Protein AF-0000000069262021 (afdb_homodimer)

Structure (mmCIF, N/CA/C/O backbone):
data_AF-0000000069262021-model_v1
#
loop_
_entity.id
_entity.type
_entity.pdbx_description
1 polymer 'EXPERA domain-containing protein'
#
loop_
_atom_site.group_PDB
_atom_site.id
_atom_site.type_symbol
_atom_site.label_atom_id
_atom_site.label_alt_id
_atom_site.label_comp_id
_atom_site.label_asym_id
_atom_site.label_entity_id
_atom_site.label_seq_id
_atom_site.pdbx_PDB_ins_code
_atom_site.Cartn_x
_atom_site.Cartn_y
_atom_site.Cartn_z
_atom_site.occupancy
_atom_site.B_iso_or_equiv
_atom_site.auth_seq_id
_atom_site.auth_comp_id
_atom_site.auth_asym_id
_atom_site.auth_atom_id
_atom_site.pdbx_PDB_model_num
ATOM 1 N N . MET A 1 1 ? -18.828 -12.219 23.031 1 19.41 1 MET A N 1
ATOM 2 C CA . MET A 1 1 ? -19.125 -10.812 22.766 1 19.41 1 MET A CA 1
ATOM 3 C C . MET A 1 1 ? -17.859 -9.961 22.906 1 19.41 1 MET A C 1
ATOM 5 O O . MET A 1 1 ? -17.359 -9.758 24 1 19.41 1 MET A O 1
ATOM 9 N N . ALA A 1 2 ? -16.906 -10.07 22.047 1 30 2 ALA A N 1
ATOM 10 C CA . ALA A 1 2 ? -15.602 -9.484 22.328 1 30 2 ALA A CA 1
ATOM 11 C C . ALA A 1 2 ? -15.734 -8.031 22.781 1 30 2 ALA A C 1
ATOM 13 O O . ALA A 1 2 ? -16.672 -7.332 22.391 1 30 2 ALA A O 1
ATOM 14 N N . PRO A 1 3 ? -15.25 -7.648 23.75 1 30.45 3 PRO A N 1
ATOM 15 C CA . PRO A 1 3 ? -15.383 -6.289 24.281 1 30.45 3 PRO A CA 1
ATOM 16 C C . PRO A 1 3 ? -15.195 -5.223 23.203 1 30.45 3 PRO A C 1
ATOM 18 O O . PRO A 1 3 ? -14.219 -5.25 22.453 1 30.45 3 PRO A O 1
ATOM 21 N N . ALA A 1 4 ? -16.203 -4.734 22.391 1 35.41 4 ALA A N 1
ATOM 22 C CA . ALA A 1 4 ? -16.453 -3.693 21.406 1 35.41 4 ALA A CA 1
ATOM 23 C C . ALA A 1 4 ? -15.766 -2.389 21.781 1 35.41 4 ALA A C 1
ATOM 25 O O . ALA A 1 4 ? -15.977 -1.86 22.875 1 35.41 4 ALA A O 1
ATOM 26 N N . LEU A 1 5 ? -14.594 -2.271 21.859 1 37.5 5 LEU A N 1
ATOM 27 C CA . LEU A 1 5 ? -14.258 -0.868 22.062 1 37.5 5 LEU A CA 1
ATOM 28 C C . LEU A 1 5 ? -15.336 0.042 21.484 1 37.5 5 LEU A C 1
ATOM 30 O O . LEU A 1 5 ? -15.523 0.081 20.266 1 37.5 5 LEU A O 1
ATOM 34 N N . SER A 1 6 ? -16.5 0.211 21.844 1 42.06 6 SER A N 1
ATOM 35 C CA . SER A 1 6 ? -17.75 0.923 21.594 1 42.06 6 SER A CA 1
ATOM 36 C C . SER A 1 6 ? -17.484 2.326 21.047 1 42.06 6 SER A C 1
ATOM 38 O O . SER A 1 6 ? -16.688 3.074 21.625 1 42.06 6 SER A O 1
ATOM 40 N N . GLY A 1 7 ? -17.359 2.623 19.641 1 46.09 7 GLY A N 1
ATOM 41 C CA . GLY A 1 7 ? -17.422 3.949 19.047 1 46.09 7 GLY A CA 1
ATOM 42 C C . GLY A 1 7 ? -18.078 4.977 19.953 1 46.09 7 GLY A C 1
ATOM 43 O O . GLY A 1 7 ? -18.109 6.164 19.625 1 46.09 7 GLY A O 1
ATOM 44 N N . ASP A 1 8 ? -18.812 4.438 20.766 1 53.31 8 ASP A N 1
ATOM 45 C CA . ASP A 1 8 ? -19.547 5.348 21.641 1 53.31 8 ASP A CA 1
ATOM 46 C C . ASP A 1 8 ? -18.656 5.887 22.75 1 53.31 8 ASP A C 1
ATOM 48 O O . ASP A 1 8 ? -19.109 6.676 23.594 1 53.31 8 ASP A O 1
ATOM 52 N N . THR A 1 9 ? -17.484 5.383 22.703 1 62.41 9 THR A N 1
ATOM 53 C CA . THR A 1 9 ? -16.734 5.949 23.828 1 62.41 9 THR A CA 1
ATOM 54 C C . THR A 1 9 ? -16.109 7.285 23.438 1 62.41 9 THR A C 1
ATOM 56 O O . THR A 1 9 ? -15.477 7.398 22.375 1 62.41 9 THR A O 1
ATOM 59 N N . PRO A 1 10 ? -16.594 8.367 24.109 1 72.81 10 PRO A N 1
ATOM 60 C CA . PRO A 1 10 ? -16.141 9.727 23.828 1 72.81 10 PRO A CA 1
ATOM 61 C C . PRO A 1 10 ? -14.625 9.812 23.625 1 72.81 10 PRO A C 1
ATOM 63 O O . PRO A 1 10 ? -14.148 10.594 22.797 1 72.81 10 PRO A O 1
ATOM 66 N N . TRP A 1 11 ? -13.891 8.969 24.312 1 77.88 11 TRP A N 1
ATOM 67 C CA . TRP A 1 11 ? -12.438 9.07 24.203 1 77.88 11 TRP A CA 1
ATOM 68 C C . TRP A 1 11 ? -11.977 8.648 22.812 1 77.88 11 TRP A C 1
ATOM 70 O O . TRP A 1 11 ? -11.008 9.195 22.281 1 77.88 11 TRP A O 1
ATOM 80 N N . PHE A 1 12 ? -12.648 7.742 22.188 1 74.5 12 PHE A N 1
ATOM 81 C CA . PHE A 1 12 ? -12.289 7.25 20.875 1 74.5 12 PHE A CA 1
ATOM 82 C C . PHE A 1 12 ? -12.539 8.312 19.812 1 74.5 12 PHE A C 1
ATOM 84 O O . PHE A 1 12 ? -11.727 8.5 18.906 1 74.5 12 PHE A O 1
ATOM 91 N N . ARG A 1 13 ? -13.562 9 20 1 78.44 13 ARG A N 1
ATOM 92 C CA . ARG A 1 13 ? -13.914 10.062 19.078 1 78.44 13 ARG A CA 1
ATOM 93 C C . ARG A 1 13 ? -12.859 11.164 19.094 1 78.44 13 ARG A C 1
ATOM 95 O O . ARG A 1 13 ? -12.453 11.656 18.031 1 78.44 13 ARG A O 1
ATOM 102 N N . TRP A 1 14 ? -12.445 11.469 20.25 1 82.5 14 TRP A N 1
ATOM 103 C CA . TRP A 1 14 ? -11.461 12.531 20.375 1 82.5 14 TRP A CA 1
ATOM 104 C C . TRP A 1 14 ? -10.094 12.062 19.891 1 82.5 14 TRP A C 1
ATOM 106 O O . TRP A 1 14 ? -9.32 12.859 19.344 1 82.5 14 TRP A O 1
ATOM 116 N N . LEU A 1 15 ? -9.898 10.812 20.078 1 81.75 15 LEU A N 1
ATOM 117 C CA . LEU A 1 15 ? -8.648 10.258 19.578 1 81.75 15 LEU A CA 1
ATOM 118 C C . LEU A 1 15 ? -8.617 10.297 18.047 1 81.75 15 LEU A C 1
ATOM 120 O O . LEU A 1 15 ? -7.617 10.703 17.453 1 81.75 15 LEU A O 1
ATOM 124 N N . MET A 1 16 ? -9.766 10 17.5 1 80.94 16 MET A N 1
ATOM 125 C CA . MET A 1 16 ? -9.836 9.969 16.031 1 80.94 16 MET A CA 1
ATOM 126 C C . MET A 1 16 ? -9.789 11.383 15.461 1 80.94 16 MET A C 1
ATOM 128 O O . MET A 1 16 ? -9.125 11.633 14.461 1 80.94 16 MET A O 1
ATOM 132 N N . PHE A 1 17 ? -10.453 12.203 16.156 1 84.81 17 PHE A N 1
ATOM 133 C CA . PHE A 1 17 ? -10.406 13.594 15.734 1 84.81 17 PHE A CA 1
ATOM 134 C C . PHE A 1 17 ? -8.984 14.133 15.773 1 84.81 17 PHE A C 1
ATOM 136 O O . PHE A 1 17 ? -8.523 14.766 14.82 1 84.81 17 PHE A O 1
ATOM 143 N N . GLY A 1 18 ? -8.32 13.938 16.906 1 87.25 18 GLY A N 1
ATOM 144 C CA . GLY A 1 18 ? -6.945 14.383 17.031 1 87.25 18 GLY A CA 1
ATOM 145 C C . GLY A 1 18 ? -6.02 13.805 15.984 1 87.25 18 GLY A C 1
ATOM 146 O O . GLY A 1 18 ? -5.141 14.5 15.477 1 87.25 18 GLY A O 1
ATOM 147 N N . TYR A 1 19 ? -6.188 12.578 15.656 1 84.62 19 TYR A N 1
ATOM 148 C CA . TYR A 1 19 ? -5.367 11.898 14.664 1 84.62 19 TYR A CA 1
ATOM 149 C C . TYR A 1 19 ? -5.527 12.547 13.289 1 84.62 19 TYR A C 1
ATOM 151 O O . TYR A 1 19 ? -4.543 12.961 12.672 1 84.62 19 TYR A O 1
ATOM 159 N N . PHE A 1 20 ? -6.719 12.688 12.852 1 87.88 20 PHE A N 1
ATOM 160 C CA . PHE A 1 20 ? -6.961 13.227 11.516 1 87.88 20 PHE A CA 1
ATOM 161 C C . PHE A 1 20 ? -6.586 14.703 11.445 1 87.88 20 PHE A C 1
ATOM 163 O O . PHE A 1 20 ? -6.023 15.156 10.445 1 87.88 20 PHE A O 1
ATOM 170 N N . ALA A 1 21 ? -6.891 15.383 12.539 1 90.62 21 ALA A N 1
ATOM 171 C CA . ALA A 1 21 ? -6.586 16.812 12.562 1 90.62 21 ALA A CA 1
ATOM 172 C C . ALA A 1 21 ? -5.078 17.047 12.523 1 90.62 21 ALA A C 1
ATOM 174 O O . ALA A 1 21 ? -4.602 17.938 11.82 1 90.62 21 ALA A O 1
ATOM 175 N N . SER A 1 22 ? -4.316 16.25 13.258 1 89.19 22 SER A N 1
ATOM 176 C CA . SER A 1 22 ? -2.873 16.453 13.336 1 89.19 22 SER A CA 1
ATOM 177 C C . SER A 1 22 ? -2.186 16.031 12.039 1 89.19 22 SER A C 1
ATOM 179 O O . SER A 1 22 ? -1.122 16.562 11.695 1 89.19 22 SER A O 1
ATOM 181 N N . HIS A 1 23 ? -2.76 15.117 11.312 1 89.56 23 HIS A N 1
ATOM 182 C CA . HIS A 1 23 ? -2.135 14.609 10.102 1 89.56 23 HIS A CA 1
ATOM 183 C C . HIS A 1 23 ? -2.238 15.625 8.961 1 89.56 23 HIS A C 1
ATOM 185 O O . HIS A 1 23 ? -1.493 15.539 7.984 1 89.56 23 HIS A O 1
ATOM 191 N N . ILE A 1 24 ? -3.145 16.531 9.07 1 92.38 24 ILE A N 1
ATOM 192 C CA . ILE A 1 24 ? -3.297 17.547 8.039 1 92.38 24 ILE A CA 1
ATOM 193 C C . ILE A 1 24 ? -2.021 18.391 7.938 1 92.38 24 ILE A C 1
ATOM 195 O O . ILE A 1 24 ? -1.345 18.375 6.906 1 92.38 24 ILE A O 1
ATOM 199 N N . PRO A 1 25 ? -1.579 19.031 9.016 1 91.12 25 PRO A N 1
ATOM 200 C CA . PRO A 1 25 ? -0.357 19.844 8.906 1 91.12 25 PRO A CA 1
ATOM 201 C C . PRO A 1 25 ? 0.894 18.984 8.727 1 91.12 25 PRO A C 1
ATOM 203 O O . PRO A 1 25 ? 1.825 19.375 8.023 1 91.12 25 PRO A O 1
ATOM 206 N N . ILE A 1 26 ? 0.965 17.812 9.234 1 85.94 26 ILE A N 1
ATOM 207 C CA . ILE A 1 26 ? 2.141 16.953 9.141 1 85.94 26 ILE A CA 1
ATOM 208 C C . ILE A 1 26 ? 2.328 16.5 7.691 1 85.94 26 ILE A C 1
ATOM 210 O O . ILE A 1 26 ? 3.432 16.578 7.145 1 85.94 26 ILE A O 1
ATOM 214 N N . SER A 1 27 ? 1.236 16.047 7.098 1 88.88 27 SER A N 1
ATOM 215 C CA . SER A 1 27 ? 1.31 15.594 5.715 1 88.88 27 SER A CA 1
ATOM 216 C C . SER A 1 27 ? 1.66 16.734 4.773 1 88.88 27 SER A C 1
ATOM 218 O O . SER A 1 27 ? 2.467 16.578 3.855 1 88.88 27 SER A O 1
ATOM 220 N N . LEU A 1 28 ? 1.103 17.922 5.023 1 90.25 28 LEU A N 1
ATOM 221 C CA . LEU A 1 28 ? 1.33 19.078 4.152 1 90.25 28 LEU A CA 1
ATOM 222 C C . LEU A 1 28 ? 2.746 19.625 4.324 1 90.25 28 LEU A C 1
ATOM 224 O O . LEU A 1 28 ? 3.396 19.984 3.346 1 90.25 28 LEU A O 1
ATOM 228 N N . CYS A 1 29 ? 3.27 19.594 5.523 1 88.31 29 CYS A N 1
ATOM 229 C CA . CYS A 1 29 ? 4.531 20.266 5.809 1 88.31 29 CYS A CA 1
ATOM 230 C C . CYS A 1 29 ? 5.707 19.312 5.637 1 88.31 29 CYS A C 1
ATOM 232 O O . CYS A 1 29 ? 6.82 19.734 5.328 1 88.31 29 CYS A O 1
ATOM 234 N N . ILE A 1 30 ? 5.512 18.031 5.855 1 86.75 30 ILE A N 1
ATOM 235 C CA . ILE A 1 30 ? 6.613 17.078 5.766 1 86.75 30 ILE A CA 1
ATOM 236 C C . ILE A 1 30 ? 6.535 16.328 4.438 1 86.75 30 ILE A C 1
ATOM 238 O O . ILE A 1 30 ? 7.441 16.438 3.605 1 86.75 30 ILE A O 1
ATOM 242 N N . GLY A 1 31 ? 5.387 15.688 4.25 1 87.5 31 GLY A N 1
ATOM 243 C CA . GLY A 1 31 ? 5.207 14.977 2.998 1 87.5 31 GLY A CA 1
ATOM 244 C C . GLY A 1 31 ? 5.215 15.883 1.785 1 87.5 31 GLY A C 1
ATOM 245 O O . GLY A 1 31 ? 5.766 15.531 0.741 1 87.5 31 GLY A O 1
ATOM 246 N N . GLY A 1 32 ? 4.652 17.047 1.961 1 92.69 32 GLY A N 1
ATOM 247 C CA . GLY A 1 32 ? 4.598 18.016 0.867 1 92.69 32 GLY A CA 1
ATOM 248 C C . GLY A 1 32 ? 5.969 18.484 0.417 1 92.69 32 GLY A C 1
ATOM 249 O O . GLY A 1 32 ? 6.191 18.703 -0.774 1 92.69 32 GLY A O 1
ATOM 250 N N . GLN A 1 33 ? 6.887 18.578 1.346 1 90.75 33 GLN A N 1
ATOM 251 C CA . GLN A 1 33 ? 8.234 19.031 1.025 1 90.75 33 GLN A CA 1
ATOM 252 C C . GLN A 1 33 ? 8.945 18.047 0.11 1 90.75 33 GLN A C 1
ATOM 254 O O . GLN A 1 33 ? 9.797 18.438 -0.698 1 90.75 33 GLN A O 1
ATOM 259 N N . VAL A 1 34 ? 8.555 16.797 0.201 1 90.44 34 VAL A N 1
ATOM 260 C CA . VAL A 1 34 ? 9.234 15.75 -0.546 1 90.44 34 VAL A CA 1
ATOM 261 C C . VAL A 1 34 ? 8.617 15.609 -1.936 1 90.44 34 VAL A C 1
ATOM 263 O O . VAL A 1 34 ? 9.32 15.352 -2.914 1 90.44 34 VAL A O 1
ATOM 266 N N . VAL A 1 35 ? 7.363 15.852 -1.972 1 92.56 35 VAL A N 1
ATOM 267 C CA . VAL A 1 35 ? 6.633 15.531 -3.193 1 92.56 35 VAL A CA 1
ATOM 268 C C . VAL A 1 35 ? 6.477 16.797 -4.047 1 92.56 35 VAL A C 1
ATOM 270 O O . VAL A 1 35 ? 6.574 16.734 -5.273 1 92.56 35 VAL A O 1
ATOM 273 N N . LEU A 1 36 ? 6.285 17.844 -3.418 1 90.88 36 LEU A N 1
ATOM 274 C CA . LEU A 1 36 ? 5.969 19.062 -4.16 1 90.88 36 LEU A CA 1
ATOM 275 C C . LEU A 1 36 ? 7.238 19.812 -4.547 1 90.88 36 LEU A C 1
ATOM 277 O O . LEU A 1 36 ? 8.141 19.984 -3.723 1 90.88 36 LEU A O 1
ATOM 281 N N . HIS A 1 37 ? 7.375 20.109 -5.805 1 83.19 37 HIS A N 1
ATOM 282 C CA . HIS A 1 37 ? 8.492 20.891 -6.32 1 83.19 37 HIS A CA 1
ATOM 283 C C . HIS A 1 37 ? 8.508 22.297 -5.719 1 83.19 37 HIS A C 1
ATOM 285 O O . HIS A 1 37 ? 7.453 22.859 -5.445 1 83.19 37 HIS A O 1
ATOM 291 N N . PRO A 1 38 ? 9.727 22.797 -5.621 1 80.75 38 PRO A N 1
ATOM 292 C CA . PRO A 1 38 ? 9.844 24.156 -5.055 1 80.75 38 PRO A CA 1
ATOM 293 C C . PRO A 1 38 ? 9.078 25.203 -5.855 1 80.75 38 PRO A C 1
ATOM 295 O O . PRO A 1 38 ? 8.703 26.234 -5.316 1 80.75 38 PRO A O 1
ATOM 298 N N . TRP A 1 39 ? 8.828 24.781 -7.035 1 77.56 39 TRP A N 1
ATOM 299 C CA . TRP A 1 39 ? 8.109 25.75 -7.867 1 77.56 39 TRP A CA 1
ATOM 300 C C . TRP A 1 39 ? 6.625 25.766 -7.523 1 77.56 39 TRP A C 1
ATOM 302 O O . TRP A 1 39 ? 5.93 26.75 -7.801 1 77.56 39 TRP A O 1
ATOM 312 N N . VAL A 1 40 ? 6.191 24.703 -6.98 1 77 40 VAL A N 1
ATOM 313 C CA . VAL A 1 40 ? 4.785 24.609 -6.617 1 77 40 VAL A CA 1
ATOM 314 C C . VAL A 1 40 ? 4.562 25.203 -5.227 1 77 40 VAL A C 1
ATOM 316 O O . VAL A 1 40 ? 3.637 25.984 -5.02 1 77 40 VAL A O 1
ATOM 319 N N . VAL A 1 41 ? 5.328 24.875 -4.383 1 81.44 41 VAL A N 1
ATOM 320 C CA . VAL A 1 41 ? 5.207 25.359 -3.01 1 81.44 41 VAL A CA 1
ATOM 321 C C . VAL A 1 41 ? 6.59 25.734 -2.467 1 81.44 41 VAL A C 1
ATOM 323 O O . VAL A 1 41 ? 7.5 24.891 -2.463 1 81.44 41 VAL A O 1
ATOM 326 N N . ARG A 1 42 ? 6.699 27.031 -2.127 1 84 42 ARG A N 1
ATOM 327 C CA . ARG A 1 42 ? 7.914 27.469 -1.442 1 84 42 ARG A CA 1
ATOM 328 C C . ARG A 1 42 ? 7.77 27.328 0.069 1 84 42 ARG A C 1
ATOM 330 O O . ARG A 1 42 ? 7.051 28.094 0.703 1 84 42 ARG A O 1
ATOM 337 N N . TYR A 1 43 ? 8.453 26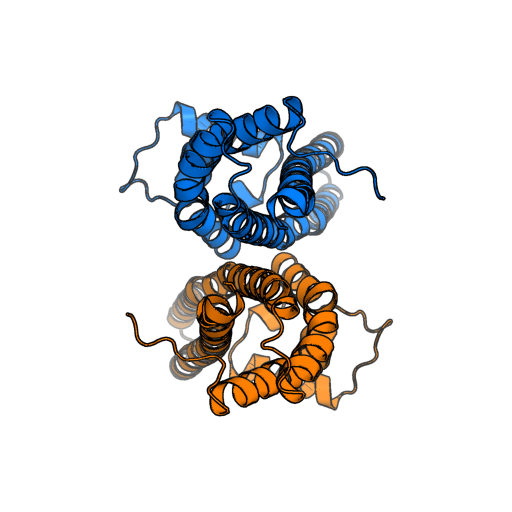.281 0.525 1 87.38 43 TYR A N 1
ATOM 338 C CA . TYR A 1 43 ? 8.367 26.031 1.96 1 87.38 43 TYR A CA 1
ATOM 339 C C . TYR A 1 43 ? 9.305 26.953 2.73 1 87.38 43 TYR A C 1
ATOM 341 O O . TYR A 1 43 ? 10.469 27.125 2.352 1 87.38 43 TYR A O 1
ATOM 349 N N . PRO A 1 44 ? 8.812 27.578 3.76 1 89.19 44 PRO A N 1
ATOM 350 C CA . PRO A 1 44 ? 9.688 28.375 4.617 1 89.19 44 PRO A CA 1
ATOM 351 C C . PRO A 1 44 ? 10.852 27.578 5.191 1 89.19 44 PRO A C 1
ATOM 353 O O . PRO A 1 44 ? 10.758 26.344 5.324 1 89.19 44 PRO A O 1
ATOM 356 N N . SER A 1 45 ? 11.836 28.328 5.516 1 90.44 45 SER A N 1
ATOM 357 C CA . SER A 1 45 ? 13.055 27.703 6.02 1 90.44 45 SER A CA 1
ATOM 358 C C . SER A 1 45 ? 12.797 26.953 7.324 1 90.44 45 SER A C 1
ATOM 360 O O . SER A 1 45 ? 13.445 25.938 7.609 1 90.44 45 SER A O 1
ATOM 362 N N . ALA A 1 46 ? 11.867 27.422 8.07 1 91.12 46 ALA A N 1
ATOM 363 C CA . ALA A 1 46 ? 11.562 26.797 9.359 1 91.12 46 ALA A CA 1
ATOM 364 C C . ALA A 1 46 ? 11.039 25.375 9.164 1 91.12 46 ALA A C 1
ATOM 366 O O . ALA A 1 46 ? 11.406 24.469 9.922 1 91.12 46 ALA A O 1
ATOM 367 N N . LEU A 1 47 ? 10.219 25.172 8.195 1 89.75 47 LEU A N 1
ATOM 368 C CA . LEU A 1 47 ? 9.656 23.844 7.934 1 89.75 47 LEU A CA 1
ATOM 369 C C . LEU A 1 47 ? 10.711 22.922 7.352 1 89.75 47 LEU A C 1
ATOM 371 O O . LEU A 1 47 ? 10.734 21.719 7.672 1 89.75 47 LEU A O 1
ATOM 375 N N . ARG A 1 48 ? 11.547 23.438 6.566 1 91.25 48 ARG A N 1
ATOM 376 C CA . ARG A 1 48 ? 12.641 22.656 6.012 1 91.25 48 ARG A CA 1
ATOM 377 C C . ARG A 1 48 ? 13.602 22.203 7.109 1 91.25 48 ARG A C 1
ATOM 379 O O . ARG A 1 48 ? 14.078 21.062 7.094 1 91.25 48 ARG A O 1
ATOM 386 N N . ARG A 1 49 ? 13.828 23.141 7.984 1 89.75 49 ARG A N 1
ATOM 387 C CA . ARG A 1 49 ? 14.688 22.812 9.109 1 89.75 49 ARG A CA 1
ATOM 388 C C . ARG A 1 49 ? 14.062 21.734 9.984 1 89.75 49 ARG A C 1
ATOM 390 O O . ARG A 1 49 ? 14.766 20.875 10.508 1 89.75 49 ARG A O 1
ATOM 397 N N . LEU A 1 50 ? 12.766 21.797 10.172 1 86.69 50 LEU A N 1
ATOM 398 C CA . LEU A 1 50 ? 12.055 20.781 10.953 1 86.69 50 LEU A CA 1
ATOM 399 C C . LEU A 1 50 ? 12.25 19.406 10.344 1 86.69 50 LEU A C 1
ATOM 401 O O . LEU A 1 50 ? 12.469 18.422 11.07 1 86.69 50 LEU A O 1
ATOM 405 N N . LEU A 1 51 ? 12.117 19.281 9.055 1 87.31 51 LEU A N 1
ATOM 406 C CA . LEU A 1 51 ? 12.328 18 8.367 1 87.31 51 LEU A CA 1
ATOM 407 C C . LEU A 1 51 ? 13.766 17.531 8.531 1 87.31 51 LEU A C 1
ATOM 409 O O . LEU A 1 51 ? 14.016 16.344 8.781 1 87.31 51 LEU A O 1
ATOM 413 N N . GLN A 1 52 ? 14.711 18.5 8.484 1 88.88 52 GLN A N 1
ATOM 414 C CA . GLN A 1 52 ? 16.125 18.156 8.656 1 88.88 52 GLN A CA 1
ATOM 415 C C . GLN A 1 52 ? 16.391 17.656 10.07 1 88.88 52 GLN A C 1
ATOM 417 O O . GLN A 1 52 ? 17.156 16.703 10.266 1 88.88 52 GLN A O 1
ATOM 422 N N . ILE A 1 53 ? 15.805 18.297 11.023 1 82.81 53 ILE A N 1
ATOM 423 C CA . ILE A 1 53 ? 15.945 17.875 12.406 1 82.81 53 ILE A CA 1
ATOM 424 C C . ILE A 1 53 ? 15.398 16.469 12.578 1 82.81 53 ILE A C 1
ATOM 426 O O . ILE A 1 53 ? 16.016 15.633 13.25 1 82.81 53 ILE A O 1
ATOM 430 N N . HIS A 1 54 ? 14.273 16.203 11.93 1 79.62 54 HIS A N 1
ATOM 431 C CA . HIS A 1 54 ? 13.68 14.867 11.977 1 79.62 54 HIS A CA 1
ATOM 432 C C . HIS A 1 54 ? 14.609 13.828 11.359 1 79.62 54 HIS A C 1
ATOM 434 O O . HIS A 1 54 ? 14.82 12.758 11.938 1 79.62 54 HIS A O 1
ATOM 440 N N . VAL A 1 55 ? 15.188 14.102 10.258 1 84.81 55 VAL A N 1
ATOM 441 C CA . VAL A 1 55 ? 16.062 13.188 9.539 1 84.81 55 VAL A CA 1
ATOM 442 C C . VAL A 1 55 ? 17.312 12.898 10.375 1 84.81 55 VAL A C 1
ATOM 444 O O . VAL A 1 55 ? 17.719 11.742 10.516 1 84.81 55 VAL A O 1
ATOM 447 N N . GLU A 1 56 ? 17.828 13.922 10.945 1 83.75 56 GLU A N 1
ATOM 448 C CA . GLU A 1 56 ? 19.062 13.805 11.711 1 83.75 56 GLU A CA 1
ATOM 449 C C . GLU A 1 56 ? 18.812 13.117 13.055 1 83.75 56 GLU A C 1
ATOM 451 O O . GLU A 1 56 ? 19.562 12.227 13.453 1 83.75 56 GLU A O 1
ATOM 456 N N . ALA A 1 57 ? 17.781 13.508 13.695 1 74.88 57 ALA A N 1
ATOM 457 C CA . ALA A 1 57 ? 17.484 12.992 15.031 1 74.88 57 ALA A CA 1
ATOM 458 C C . ALA A 1 57 ? 17.141 11.508 14.984 1 74.88 57 ALA A C 1
ATOM 460 O O . ALA A 1 57 ? 17.469 10.758 15.906 1 74.88 57 ALA A O 1
ATOM 461 N N . ASN A 1 58 ? 16.547 11.094 13.828 1 74.62 58 ASN A N 1
ATOM 462 C CA . ASN A 1 58 ? 16.062 9.719 13.75 1 74.62 58 ASN A CA 1
ATOM 463 C C . ASN A 1 58 ? 16.875 8.883 12.773 1 74.62 58 ASN A C 1
ATOM 465 O O . ASN A 1 58 ? 16.641 7.684 12.625 1 74.62 58 ASN A O 1
ATOM 469 N N . GLY A 1 59 ? 17.891 9.469 12.117 1 77.75 59 GLY A N 1
ATOM 470 C CA . GLY A 1 59 ? 18.625 8.719 11.117 1 77.75 59 GLY A CA 1
ATOM 471 C C . GLY A 1 59 ? 17.766 8.203 9.984 1 77.75 59 GLY A C 1
ATOM 472 O O . GLY A 1 59 ? 17.891 7.055 9.562 1 77.75 59 GLY A O 1
ATOM 473 N N . ASP A 1 60 ? 16.781 8.961 9.648 1 80.44 60 ASP A N 1
ATOM 474 C CA . ASP A 1 60 ? 15.812 8.594 8.617 1 80.44 60 ASP A CA 1
ATOM 475 C C . ASP A 1 60 ? 16.438 8.695 7.223 1 80.44 60 ASP A C 1
ATOM 477 O O . ASP A 1 60 ? 16.266 9.711 6.543 1 80.44 60 ASP A O 1
ATOM 481 N N . PHE A 1 61 ? 17.016 7.535 6.84 1 86.38 61 PHE A N 1
ATOM 482 C CA . PHE A 1 61 ? 17.734 7.523 5.566 1 86.38 61 PHE A CA 1
ATOM 483 C C . PHE A 1 61 ? 16.75 7.602 4.398 1 86.38 61 PHE A C 1
ATOM 485 O O . PHE A 1 61 ? 17.094 8.102 3.324 1 86.38 61 PHE A O 1
ATOM 492 N N . LEU A 1 62 ? 15.539 7.223 4.633 1 88.56 62 LEU A N 1
ATOM 493 C CA . LEU A 1 62 ? 14.547 7.25 3.57 1 88.56 62 LEU A CA 1
ATOM 494 C C . LEU A 1 62 ? 14.156 8.688 3.229 1 88.56 62 LEU A C 1
ATOM 496 O O . LEU A 1 62 ? 14.055 9.039 2.053 1 88.56 62 LEU A O 1
ATOM 500 N N . MET A 1 63 ? 13.984 9.5 4.285 1 88.38 63 MET A N 1
ATOM 501 C CA . MET A 1 63 ? 13.555 10.875 4.066 1 88.38 63 MET A CA 1
ATOM 502 C C . MET A 1 63 ? 14.742 11.758 3.686 1 88.38 63 MET A C 1
ATOM 504 O O . MET A 1 63 ? 14.555 12.844 3.125 1 88.38 63 MET A O 1
ATOM 508 N N . ALA A 1 64 ? 15.945 11.273 4.051 1 87.75 64 ALA A N 1
ATOM 509 C CA . ALA A 1 64 ? 17.141 12 3.633 1 87.75 64 ALA A CA 1
ATOM 510 C C . ALA A 1 64 ? 17.281 11.992 2.115 1 87.75 64 ALA A C 1
ATOM 512 O O . ALA A 1 64 ? 17.672 13 1.517 1 87.75 64 ALA A O 1
ATOM 513 N N . SER A 1 65 ? 16.984 10.891 1.503 1 90.62 65 SER A N 1
ATOM 514 C CA . SER A 1 65 ? 16.969 10.711 0.055 1 90.62 65 SER A CA 1
ATOM 515 C C . SER A 1 65 ? 15.828 9.789 -0.368 1 90.62 65 SER A C 1
ATOM 517 O O . SER A 1 65 ? 16.047 8.617 -0.658 1 90.62 65 SER A O 1
ATOM 519 N N . PRO A 1 66 ? 14.664 10.383 -0.494 1 92.75 66 PRO A N 1
ATOM 520 C CA . PRO A 1 66 ? 13.484 9.562 -0.744 1 92.75 66 PRO A CA 1
ATOM 521 C C . PRO A 1 66 ? 13.5 8.891 -2.117 1 92.75 66 PRO A C 1
ATOM 523 O O . PRO A 1 66 ? 13.531 9.578 -3.141 1 92.75 66 PRO A O 1
ATOM 526 N N . PRO A 1 67 ? 13.484 7.598 -2.061 1 94.44 67 PRO A N 1
ATOM 527 C CA . PRO A 1 67 ? 13.406 6.895 -3.342 1 94.44 67 PRO A CA 1
ATOM 528 C C . PRO A 1 67 ? 12.047 7.035 -4.016 1 94.44 67 PRO A C 1
ATOM 530 O O . PRO A 1 67 ? 11.094 7.512 -3.396 1 94.44 67 PRO A O 1
ATOM 533 N N . SER A 1 68 ? 12.008 6.625 -5.262 1 94.44 68 SER A N 1
ATOM 534 C CA . SER A 1 68 ? 10.797 6.832 -6.055 1 94.44 68 SER A CA 1
ATOM 535 C C . SER A 1 68 ? 9.602 6.129 -5.434 1 94.44 68 SER A C 1
ATOM 537 O O . SER A 1 68 ? 8.484 6.648 -5.465 1 94.44 68 SER A O 1
ATOM 539 N N . TRP A 1 69 ? 9.852 4.926 -4.93 1 95 69 TRP A N 1
ATOM 540 C CA . TRP A 1 69 ? 8.742 4.18 -4.344 1 95 69 TRP A CA 1
ATOM 541 C C . TRP A 1 69 ? 8.18 4.91 -3.127 1 95 69 TRP A C 1
ATOM 543 O O . TRP A 1 69 ? 6.965 4.961 -2.934 1 95 69 TRP A O 1
ATOM 553 N N . LEU A 1 70 ? 8.977 5.516 -2.307 1 95.94 70 LEU A N 1
ATOM 554 C CA . LEU A 1 70 ? 8.516 6.27 -1.144 1 95.94 70 LEU A CA 1
ATOM 555 C C . LEU A 1 70 ? 7.848 7.57 -1.568 1 95.94 70 LEU A C 1
ATOM 557 O O . LEU A 1 70 ? 6.809 7.945 -1.018 1 95.94 70 LEU A O 1
ATOM 561 N N . ARG A 1 71 ? 8.43 8.211 -2.523 1 95.19 71 ARG A N 1
ATOM 562 C CA . ARG A 1 71 ? 7.844 9.445 -3.033 1 95.19 71 ARG A CA 1
ATOM 563 C C . ARG A 1 71 ? 6.426 9.203 -3.541 1 95.19 71 ARG A C 1
ATOM 565 O O . ARG A 1 71 ? 5.555 10.062 -3.387 1 95.19 71 ARG A O 1
ATOM 572 N N . SER A 1 72 ? 6.293 8.086 -4.156 1 95.19 72 SER A N 1
ATOM 573 C CA . SER A 1 72 ? 4.965 7.773 -4.68 1 95.19 72 SER A CA 1
ATOM 574 C C . SER A 1 72 ? 3.963 7.551 -3.555 1 95.19 72 SER A C 1
ATOM 576 O O . SER A 1 72 ? 2.789 7.902 -3.682 1 95.19 72 SER A O 1
ATOM 578 N N . LEU A 1 73 ? 4.359 6.988 -2.471 1 95.44 73 LEU A N 1
ATOM 579 C CA . LEU A 1 73 ? 3.475 6.785 -1.329 1 95.44 73 LEU A CA 1
ATOM 580 C C . LEU A 1 73 ? 3.154 8.117 -0.65 1 95.44 73 LEU A C 1
ATOM 582 O O . LEU A 1 73 ? 2.033 8.32 -0.181 1 95.44 73 LEU A O 1
ATOM 586 N N . LEU A 1 74 ? 4.18 8.953 -0.63 1 95.19 74 LEU A N 1
ATOM 587 C CA . LEU A 1 74 ? 3.938 10.289 -0.091 1 95.19 74 LEU A CA 1
ATOM 588 C C . LEU A 1 74 ? 3 11.078 -0.997 1 95.19 74 LEU A C 1
ATOM 590 O O . LEU A 1 74 ? 2.166 11.844 -0.513 1 95.19 74 LEU A O 1
ATOM 594 N N . ALA A 1 75 ? 3.131 10.906 -2.266 1 95.88 75 ALA A N 1
ATOM 595 C CA . ALA A 1 75 ? 2.199 11.531 -3.205 1 95.88 75 ALA A CA 1
ATOM 596 C C . ALA A 1 75 ? 0.78 11.016 -2.99 1 95.88 75 ALA A C 1
ATOM 598 O O . ALA A 1 75 ? -0.182 11.781 -3.049 1 95.88 75 ALA A O 1
ATOM 599 N N . ALA A 1 76 ? 0.683 9.742 -2.723 1 94.06 76 ALA A N 1
ATOM 600 C CA . ALA A 1 76 ? -0.625 9.156 -2.432 1 94.06 76 ALA A CA 1
ATOM 601 C C . ALA A 1 76 ? -1.209 9.734 -1.146 1 94.06 76 ALA A C 1
ATOM 603 O O . ALA A 1 76 ? -2.424 9.914 -1.033 1 94.06 76 ALA A O 1
ATOM 604 N N . GLU A 1 77 ? -0.358 9.977 -0.197 1 93.19 77 GLU A N 1
ATOM 605 C CA . GLU A 1 77 ? -0.811 10.633 1.029 1 93.19 77 GLU A CA 1
ATOM 606 C C . GLU A 1 77 ? -1.406 12.008 0.737 1 93.19 77 GLU A C 1
ATOM 608 O O . GLU A 1 77 ? -2.49 12.336 1.223 1 93.19 77 GLU A O 1
ATOM 613 N N . LEU A 1 78 ? -0.761 12.742 -0.066 1 94.38 78 LEU A N 1
ATOM 614 C CA . LEU A 1 78 ? -1.203 14.102 -0.373 1 94.38 78 LEU A CA 1
ATOM 615 C C . LEU A 1 78 ? -2.459 14.078 -1.236 1 94.38 78 LEU A C 1
ATOM 617 O O . LEU A 1 78 ? -3.348 14.914 -1.066 1 94.38 78 LEU A O 1
ATOM 621 N N . LEU A 1 79 ? -2.605 13.102 -2.088 1 94.75 79 LEU A N 1
ATOM 622 C CA . LEU A 1 79 ? -3.682 13.094 -3.072 1 94.75 79 LEU A CA 1
ATOM 623 C C . LEU A 1 79 ? -4.91 12.367 -2.527 1 94.75 79 LEU A C 1
ATOM 625 O O . LEU A 1 79 ? -6.043 12.758 -2.809 1 94.75 79 LEU A O 1
ATOM 629 N N . LEU A 1 80 ? -4.648 11.305 -1.739 1 92.75 80 LEU A N 1
ATOM 630 C CA . LEU A 1 80 ? -5.758 10.461 -1.312 1 92.75 80 LEU A CA 1
ATOM 631 C C . LEU A 1 80 ? -6.078 10.688 0.162 1 92.75 80 LEU A C 1
ATOM 633 O O . LEU A 1 80 ? -7.246 10.828 0.533 1 92.75 80 LEU A O 1
ATOM 637 N N . GLN A 1 81 ? -5.07 10.789 0.961 1 91.69 81 GLN A N 1
ATOM 638 C CA . GLN A 1 81 ? -5.293 10.859 2.4 1 91.69 81 GLN A CA 1
ATOM 639 C C . GLN A 1 81 ? -5.605 12.289 2.84 1 91.69 81 GLN A C 1
ATOM 641 O O . GLN A 1 81 ? -6.547 12.516 3.604 1 91.69 81 GLN A O 1
ATOM 646 N N . LEU A 1 82 ? -4.914 13.195 2.34 1 94.44 82 LEU A N 1
ATOM 647 C CA . LEU A 1 82 ? -5.031 14.578 2.811 1 94.44 82 LEU A CA 1
ATOM 648 C C . LEU A 1 82 ? -6.438 15.117 2.57 1 94.44 82 LEU A C 1
ATOM 650 O O . LEU A 1 82 ? -7.031 15.727 3.461 1 94.44 82 LEU A O 1
ATOM 654 N N . PRO A 1 83 ? -7.105 14.914 1.417 1 95.31 83 PRO A N 1
ATOM 655 C CA . PRO A 1 83 ? -8.477 15.391 1.23 1 95.31 83 PRO A CA 1
ATOM 656 C C . PRO A 1 83 ? -9.469 14.711 2.174 1 95.31 83 PRO A C 1
ATOM 658 O O . PRO A 1 83 ? -10.516 15.281 2.488 1 95.31 83 PRO A O 1
ATOM 661 N N . PHE A 1 84 ? -9.133 13.578 2.609 1 92.69 84 PHE A N 1
ATOM 662 C CA . PHE A 1 84 ? -10.023 12.82 3.484 1 92.69 84 PHE A CA 1
ATOM 663 C C . PHE A 1 84 ? -9.906 13.305 4.926 1 92.69 84 PHE A C 1
ATOM 665 O O . PHE A 1 84 ? -10.867 13.234 5.691 1 92.69 84 PHE A O 1
ATOM 672 N N . PHE A 1 85 ? -8.789 13.852 5.309 1 92.12 85 PHE A N 1
ATOM 673 C CA . PHE A 1 85 ? -8.5 14.195 6.695 1 92.12 85 PHE A CA 1
ATOM 674 C C . PHE A 1 85 ? -9.508 15.211 7.223 1 92.12 85 PHE A C 1
ATOM 676 O O . PHE A 1 85 ? -10.078 15.023 8.305 1 92.12 85 PHE A O 1
ATOM 683 N N . PRO A 1 86 ? -9.836 16.328 6.465 1 94.69 86 PRO A N 1
ATOM 684 C CA . PRO A 1 86 ? -10.789 17.297 7.008 1 94.69 86 PRO A CA 1
ATOM 685 C C . PRO A 1 86 ? -12.203 16.719 7.133 1 94.69 86 PRO A C 1
ATOM 687 O O . PRO A 1 86 ? -12.93 17.062 8.07 1 94.69 86 PRO A O 1
ATOM 690 N N . PHE A 1 87 ? -12.531 15.852 6.242 1 90.31 87 PHE A N 1
ATOM 691 C CA . PHE A 1 87 ? -13.844 15.219 6.293 1 90.31 87 PHE A CA 1
ATOM 692 C C . PHE A 1 87 ? -13.961 14.297 7.496 1 90.31 87 PHE A C 1
ATOM 694 O O . PHE A 1 87 ? -14.961 14.312 8.211 1 90.31 87 PHE A O 1
ATOM 701 N N . ALA A 1 88 ? -12.945 13.555 7.684 1 87.25 88 ALA A N 1
ATOM 702 C CA . ALA A 1 88 ? -12.945 12.625 8.812 1 87.25 88 ALA A CA 1
ATOM 703 C C . ALA A 1 88 ? -12.891 13.375 10.141 1 87.25 88 ALA A C 1
ATOM 705 O O . ALA A 1 88 ? -13.617 13.039 11.078 1 87.25 88 ALA A O 1
ATOM 706 N N . ALA A 1 89 ? -12.07 14.375 10.211 1 88.81 89 ALA A N 1
ATOM 707 C CA . ALA A 1 89 ? -11.961 15.164 11.43 1 88.81 89 ALA A CA 1
ATOM 708 C C . ALA A 1 89 ? -13.305 15.812 11.781 1 88.81 89 ALA A C 1
ATOM 710 O O . ALA A 1 89 ? -13.734 15.781 12.938 1 88.81 89 ALA A O 1
ATOM 711 N N . ALA A 1 90 ? -13.977 16.328 10.773 1 89.88 90 ALA A N 1
ATOM 712 C CA . ALA A 1 90 ? -15.266 16.984 10.992 1 89.88 90 ALA A CA 1
ATOM 713 C C . ALA A 1 90 ? -16.312 15.977 11.461 1 89.88 90 ALA A C 1
ATOM 715 O O . ALA A 1 90 ? -17.125 16.281 12.336 1 89.88 90 ALA A O 1
ATOM 716 N N . ALA A 1 91 ? -16.234 14.812 10.859 1 84.38 91 ALA A N 1
ATOM 717 C CA . ALA A 1 91 ? -17.203 13.781 11.219 1 84.38 91 ALA A CA 1
ATOM 718 C C . ALA A 1 91 ? -17.031 13.336 12.664 1 84.38 91 ALA A C 1
ATOM 720 O O . ALA A 1 91 ? -18.016 13.125 13.383 1 84.38 91 ALA A O 1
ATOM 721 N N . PHE A 1 92 ? -15.836 13.211 13.094 1 82.44 92 PHE A N 1
ATOM 722 C CA . PHE A 1 92 ? -15.578 12.758 14.453 1 82.44 92 PHE A CA 1
ATOM 723 C C . PHE A 1 92 ? -15.781 13.891 15.453 1 82.44 92 PHE A C 1
ATOM 725 O O . PHE A 1 92 ? -16.141 13.656 16.609 1 82.44 92 PHE A O 1
ATOM 732 N N . TRP A 1 93 ? -15.602 15.117 14.969 1 84.19 93 TRP A N 1
ATOM 733 C CA . TRP A 1 93 ? -15.844 16.281 15.82 1 84.19 93 TRP A CA 1
ATOM 734 C C . TRP A 1 93 ? -17.344 16.453 16.078 1 84.19 93 TRP A C 1
ATOM 736 O O . TRP A 1 93 ? -17.75 16.734 17.219 1 84.19 93 TRP A O 1
ATOM 746 N N . ARG A 1 94 ? -18.156 16.188 15.062 1 81.12 94 ARG A N 1
ATOM 747 C CA . ARG A 1 94 ? -19.594 16.406 15.156 1 81.12 94 ARG A CA 1
ATOM 748 C C . ARG A 1 94 ? -20.297 15.18 15.727 1 81.12 94 ARG A C 1
ATOM 750 O O . ARG A 1 94 ? -21.531 15.156 15.844 1 81.12 94 ARG A O 1
ATOM 757 N N . ALA A 1 95 ? -19.469 14.312 16.219 1 63.97 95 ALA A N 1
ATOM 758 C CA . ALA A 1 95 ? -20.016 13.094 16.797 1 63.97 95 ALA A CA 1
ATOM 759 C C . ALA A 1 95 ? -21 12.422 15.844 1 63.97 95 ALA A C 1
ATOM 761 O O . ALA A 1 95 ? -22.047 11.922 16.266 1 63.97 95 ALA A O 1
ATOM 762 N N . SER A 1 96 ? -20.844 12.719 14.742 1 59 96 SER A N 1
ATOM 763 C CA . SER A 1 96 ? -21.719 12.078 13.766 1 59 96 SER A CA 1
ATOM 764 C C . SER A 1 96 ? -21 10.945 13.039 1 59 96 SER A C 1
ATOM 766 O O . SER A 1 96 ? -21.312 10.656 11.883 1 59 96 SER A O 1
ATOM 768 N N . PRO A 1 97 ? -19.844 10.57 13.641 1 53.16 97 PRO A N 1
ATOM 769 C CA . PRO A 1 97 ? -19.094 9.586 12.859 1 53.16 97 PRO A CA 1
ATOM 770 C C . PRO A 1 97 ? -19.844 8.273 12.688 1 53.16 97 PRO A C 1
ATOM 772 O O . PRO A 1 97 ? -19.562 7.52 11.75 1 53.16 97 PRO A O 1
ATOM 775 N N . ALA A 1 98 ? -20.781 8.188 13.773 1 50.44 98 ALA A N 1
ATOM 776 C CA . ALA A 1 98 ? -21.547 6.938 13.844 1 50.44 98 ALA A CA 1
ATOM 777 C C . ALA A 1 98 ? -22.469 6.785 12.648 1 50.44 98 ALA A C 1
ATOM 779 O O . ALA A 1 98 ? -23.125 5.75 12.484 1 50.44 98 ALA A O 1
ATOM 780 N N . ASP A 1 99 ? -22.359 7.875 11.906 1 56.69 99 ASP A N 1
ATOM 781 C CA . ASP A 1 99 ? -23.219 7.68 10.742 1 56.69 99 ASP A CA 1
ATOM 782 C C . ASP A 1 99 ? -22.609 6.684 9.766 1 56.69 99 ASP A C 1
ATOM 784 O O . ASP A 1 99 ? -21.391 6.656 9.586 1 56.69 99 ASP A O 1
ATOM 788 N N . ASN A 1 100 ? -23.281 5.562 9.516 1 60.94 100 ASN A N 1
ATOM 789 C CA . ASN A 1 100 ? -23 4.469 8.594 1 60.94 100 ASN A CA 1
ATOM 790 C C . ASN A 1 100 ? -22.234 4.953 7.363 1 60.94 100 ASN A C 1
ATOM 792 O O . ASN A 1 100 ? -21.469 4.191 6.758 1 60.94 100 ASN A O 1
ATOM 796 N N . ALA A 1 101 ? -22.172 6.391 7.285 1 70.5 101 ALA A N 1
ATOM 797 C CA . ALA A 1 101 ? -21.609 6.891 6.039 1 70.5 101 ALA A CA 1
ATOM 798 C C . ALA A 1 101 ? -20.078 6.934 6.105 1 70.5 101 ALA A C 1
ATOM 800 O O . ALA A 1 101 ? -19.406 6.918 5.07 1 70.5 101 ALA A O 1
ATOM 801 N N . MET A 1 102 ? -19.562 6.906 7.367 1 77 102 MET A N 1
ATOM 802 C CA . MET A 1 102 ? -18.125 7.047 7.492 1 77 102 MET A CA 1
ATOM 803 C C . MET A 1 102 ? -17.453 5.68 7.574 1 77 102 MET A C 1
ATOM 805 O O . MET A 1 102 ? -16.234 5.57 7.434 1 77 102 MET A O 1
ATOM 809 N N . ARG A 1 103 ? -18.203 4.707 7.652 1 77.44 103 ARG A N 1
ATOM 810 C CA . ARG A 1 103 ? -17.641 3.375 7.852 1 77.44 103 ARG A CA 1
ATOM 811 C C . ARG A 1 103 ? -16.828 2.943 6.645 1 77.44 103 ARG A C 1
ATOM 813 O O . ARG A 1 103 ? -15.656 2.561 6.781 1 77.44 103 ARG A O 1
ATOM 820 N N . LEU A 1 104 ? -17.406 3.033 5.516 1 80.62 104 LEU A N 1
ATOM 821 C CA . LEU A 1 104 ? -16.75 2.559 4.305 1 80.62 104 LEU A CA 1
ATOM 822 C C . LEU A 1 104 ? -15.523 3.41 3.986 1 80.62 104 LEU A C 1
ATOM 824 O O . LEU A 1 104 ? -14.43 2.879 3.771 1 80.62 104 LEU A O 1
ATOM 828 N N . PRO A 1 105 ? -15.625 4.719 4.09 1 83.75 105 PRO A N 1
ATOM 829 C CA . PRO A 1 105 ? -14.43 5.531 3.84 1 83.75 105 PRO A CA 1
ATOM 830 C C . PRO A 1 105 ? -13.32 5.273 4.855 1 83.75 105 PRO A C 1
ATOM 832 O O . PRO A 1 105 ? -12.133 5.301 4.5 1 83.75 105 PRO A O 1
ATOM 835 N N . CYS A 1 106 ? -13.727 4.949 5.965 1 81.81 106 CYS A N 1
ATOM 836 C CA . CYS A 1 106 ? -12.727 4.703 6.992 1 81.81 106 CYS A CA 1
ATOM 837 C C . CYS A 1 106 ? -12.039 3.359 6.77 1 81.81 106 CYS A C 1
ATOM 839 O O . CYS A 1 106 ? -10.844 3.213 7.043 1 81.81 106 CYS A O 1
ATOM 841 N N . ILE A 1 107 ? -12.742 2.422 6.305 1 82.81 107 ILE A N 1
ATOM 842 C CA . ILE A 1 107 ? -12.164 1.117 6.004 1 82.81 107 ILE A CA 1
ATOM 843 C C . ILE A 1 107 ? -11.203 1.242 4.824 1 82.81 107 ILE A C 1
ATOM 845 O O . ILE A 1 107 ? -10.102 0.688 4.852 1 82.81 107 ILE A O 1
ATOM 849 N N . ILE A 1 108 ? -11.617 1.996 3.828 1 85.19 108 ILE A N 1
ATOM 850 C CA . ILE A 1 108 ? -10.758 2.23 2.668 1 85.19 108 ILE A CA 1
ATOM 851 C C . ILE A 1 108 ? -9.492 2.963 3.1 1 85.19 108 ILE A C 1
ATOM 853 O O . ILE A 1 108 ? -8.383 2.559 2.746 1 85.19 108 ILE A O 1
ATOM 857 N N . TYR A 1 109 ? -9.695 3.938 3.893 1 87.19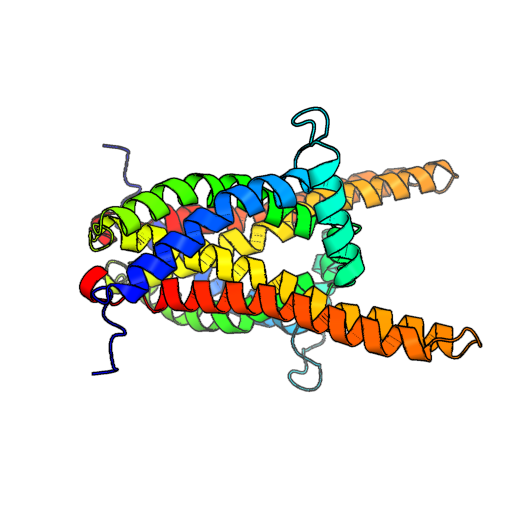 109 TYR A N 1
ATOM 858 C CA . TYR A 1 109 ? -8.57 4.723 4.395 1 87.19 109 TYR A CA 1
ATOM 859 C C . TYR A 1 109 ? -7.637 3.861 5.238 1 87.19 109 TYR A C 1
ATOM 861 O O . TYR A 1 109 ? -6.418 3.869 5.035 1 87.19 109 TYR A O 1
ATOM 869 N N . GLY A 1 110 ? -8.258 3.154 6.137 1 86.06 110 GLY A N 1
ATOM 870 C CA . GLY A 1 110 ? -7.461 2.309 7.008 1 86.06 110 GLY A CA 1
ATOM 871 C C . GLY A 1 110 ? -6.672 1.255 6.258 1 86.06 110 GLY A C 1
ATOM 872 O O . GLY A 1 110 ? -5.496 1.023 6.551 1 86.06 110 GLY A O 1
ATOM 873 N N . THR A 1 111 ? -7.285 0.614 5.293 1 88.06 111 THR A N 1
ATOM 874 C CA . THR A 1 111 ? -6.621 -0.388 4.469 1 88.06 111 THR A CA 1
ATOM 875 C C . THR A 1 111 ? -5.473 0.237 3.682 1 88.06 111 THR A C 1
ATOM 877 O O . THR A 1 111 ? -4.375 -0.32 3.625 1 88.06 111 THR A O 1
ATOM 880 N N . HIS A 1 112 ? -5.73 1.391 3.164 1 89.06 112 HIS A N 1
ATOM 881 C CA . HIS A 1 112 ? -4.723 2.121 2.402 1 89.06 112 HIS A CA 1
ATOM 882 C C . HIS A 1 112 ? -3.518 2.463 3.27 1 89.06 112 HIS A C 1
ATOM 884 O O . HIS A 1 112 ? -2.377 2.188 2.889 1 89.06 112 HIS A O 1
ATOM 890 N N . VAL A 1 113 ? -3.738 2.938 4.406 1 89.81 113 VAL A N 1
ATOM 891 C CA . VAL A 1 113 ? -2.662 3.412 5.273 1 89.81 113 VAL A CA 1
ATOM 892 C C . VAL A 1 113 ? -1.845 2.225 5.777 1 89.81 113 VAL A C 1
ATOM 894 O O . VAL A 1 113 ? -0.612 2.262 5.762 1 89.81 113 VAL A O 1
ATOM 897 N N . VAL A 1 114 ? -2.572 1.195 6.203 1 87.94 114 VAL A N 1
ATOM 898 C CA . VAL A 1 114 ? -1.847 0.032 6.703 1 87.94 114 VAL A CA 1
ATOM 899 C C . VAL A 1 114 ? -0.986 -0.559 5.59 1 87.94 114 VAL A C 1
ATOM 901 O O . VAL A 1 114 ? 0.152 -0.97 5.828 1 87.94 114 VAL A O 1
ATOM 904 N N . THR A 1 115 ? -1.484 -0.562 4.414 1 91.5 115 THR A N 1
ATOM 905 C CA . THR A 1 115 ? -0.741 -1.103 3.283 1 91.5 115 THR A CA 1
ATOM 906 C C . THR A 1 115 ? 0.486 -0.246 2.982 1 91.5 115 THR A C 1
ATOM 908 O O . THR A 1 115 ? 1.559 -0.772 2.68 1 91.5 115 THR A O 1
ATOM 911 N N . THR A 1 116 ? 0.389 1.065 3.041 1 92.69 116 THR A N 1
ATOM 912 C CA . THR A 1 116 ? 1.519 1.946 2.762 1 92.69 116 THR A CA 1
ATOM 913 C C . THR A 1 116 ? 2.625 1.749 3.795 1 92.69 116 THR A C 1
ATOM 915 O O . THR A 1 116 ? 3.805 1.947 3.494 1 92.69 116 THR A O 1
ATOM 918 N N . GLN A 1 117 ? 2.271 1.325 4.957 1 89.62 117 GLN A N 1
ATOM 919 C CA . GLN A 1 117 ? 3.262 1.201 6.023 1 89.62 117 GLN A CA 1
ATOM 920 C C . GLN A 1 117 ? 4.074 -0.083 5.871 1 89.62 117 GLN A C 1
ATOM 922 O O . GLN A 1 117 ? 5.18 -0.19 6.402 1 89.62 117 GLN A O 1
ATOM 927 N N . ILE A 1 118 ? 3.58 -0.997 5.137 1 90.88 118 ILE A N 1
ATOM 928 C CA . ILE A 1 118 ? 4.242 -2.291 5.016 1 90.88 118 ILE A CA 1
ATOM 929 C C . ILE A 1 118 ? 5.633 -2.105 4.406 1 90.88 118 ILE A C 1
ATOM 931 O O . ILE A 1 118 ? 6.641 -2.447 5.031 1 90.88 118 ILE A O 1
ATOM 935 N N . PRO A 1 119 ? 5.766 -1.495 3.244 1 94.56 119 PRO A N 1
ATOM 936 C CA . PRO A 1 119 ? 7.109 -1.347 2.678 1 94.56 119 PRO A CA 1
ATOM 937 C C . PRO A 1 119 ? 7.961 -0.337 3.439 1 94.56 119 PRO A C 1
ATOM 939 O O . PRO A 1 119 ? 9.188 -0.477 3.494 1 94.56 119 PRO A O 1
ATOM 942 N N . ILE A 1 120 ? 7.383 0.625 3.996 1 90 120 ILE A N 1
ATOM 943 C CA . ILE A 1 120 ? 8.133 1.635 4.738 1 90 120 ILE A CA 1
ATOM 944 C C . ILE A 1 120 ? 8.773 0.999 5.969 1 90 120 ILE A C 1
ATOM 946 O O . ILE A 1 120 ? 9.977 1.163 6.203 1 90 120 ILE A O 1
ATOM 950 N N . LEU A 1 121 ? 7.996 0.235 6.711 1 87.44 121 LEU A N 1
ATOM 951 C CA . LEU A 1 121 ? 8.516 -0.413 7.91 1 87.44 121 LEU A CA 1
ATOM 952 C C . LEU A 1 121 ? 9.562 -1.461 7.551 1 87.44 121 LEU A C 1
ATOM 954 O O . LEU A 1 121 ? 10.578 -1.593 8.234 1 87.44 121 LEU A O 1
ATOM 958 N N . ALA A 1 122 ? 9.312 -2.119 6.508 1 90.12 122 ALA A N 1
ATOM 959 C CA . ALA A 1 122 ? 10.273 -3.131 6.078 1 90.12 122 ALA A CA 1
ATOM 960 C C . ALA A 1 122 ? 11.609 -2.494 5.707 1 90.12 122 ALA A C 1
ATOM 962 O O . ALA A 1 122 ? 12.672 -2.994 6.086 1 90.12 122 ALA A O 1
ATOM 963 N N . ALA A 1 123 ? 11.562 -1.453 4.973 1 90.69 123 ALA A N 1
ATOM 964 C CA . ALA A 1 123 ? 12.789 -0.767 4.578 1 90.69 123 ALA A CA 1
ATOM 965 C C . ALA A 1 123 ? 13.539 -0.232 5.797 1 90.69 123 ALA A C 1
ATOM 967 O O . ALA A 1 123 ? 14.766 -0.326 5.871 1 90.69 123 ALA A O 1
ATOM 968 N N . ILE A 1 124 ? 12.867 0.274 6.719 1 84.5 124 ILE A N 1
ATOM 969 C CA . ILE A 1 124 ? 13.484 0.851 7.91 1 84.5 124 ILE A CA 1
ATOM 970 C C . ILE A 1 124 ? 14.141 -0.251 8.734 1 84.5 124 ILE A C 1
ATOM 972 O O . ILE A 1 124 ? 15.273 -0.096 9.195 1 84.5 124 ILE A O 1
ATOM 976 N N . VAL A 1 125 ? 13.477 -1.361 8.898 1 83 125 VAL A N 1
ATOM 977 C CA . VAL A 1 125 ? 13.961 -2.43 9.766 1 83 125 VAL A CA 1
ATOM 978 C C . VAL A 1 125 ? 15.07 -3.205 9.062 1 83 125 VAL A C 1
ATOM 980 O O . VAL A 1 125 ? 16.109 -3.498 9.664 1 83 125 VAL A O 1
ATOM 983 N N . LEU A 1 126 ? 14.93 -3.449 7.805 1 85.5 126 LEU A N 1
ATOM 984 C CA . LEU A 1 126 ? 15.828 -4.367 7.109 1 85.5 126 LEU A CA 1
ATOM 985 C C . LEU A 1 126 ? 17 -3.615 6.504 1 85.5 126 LEU A C 1
ATOM 987 O O . LEU A 1 126 ? 18.094 -4.18 6.344 1 85.5 126 LEU A O 1
ATOM 991 N N . ASP A 1 127 ? 16.781 -2.424 6.133 1 84.19 127 ASP A N 1
ATOM 992 C CA . ASP A 1 127 ? 17.859 -1.703 5.473 1 84.19 127 ASP A CA 1
ATOM 993 C C . ASP A 1 127 ? 18.688 -0.918 6.48 1 84.19 127 ASP A C 1
ATOM 995 O O . ASP A 1 127 ? 19.797 -0.477 6.168 1 84.19 127 ASP A O 1
ATOM 999 N N . THR A 1 128 ? 18.188 -0.608 7.562 1 71 128 THR A N 1
ATOM 1000 C CA . THR A 1 128 ? 18.984 -0.008 8.625 1 71 128 THR A CA 1
ATOM 1001 C C . THR A 1 128 ? 20.047 -0.986 9.125 1 71 128 THR A C 1
ATOM 1003 O O . THR A 1 128 ? 21.172 -0.595 9.391 1 71 128 THR A O 1
ATOM 1006 N N . GLU A 1 129 ? 19.703 -2.115 9.188 1 61.31 129 GLU A N 1
ATOM 1007 C CA . GLU A 1 129 ? 20.656 -3.131 9.617 1 61.31 129 GLU A CA 1
ATOM 1008 C C . GLU A 1 129 ? 21.797 -3.271 8.625 1 61.31 129 GLU A C 1
ATOM 1010 O O . GLU A 1 129 ? 22.953 -3.494 9.016 1 61.31 129 GLU A O 1
ATOM 1015 N N . HIS A 1 130 ? 21.422 -3.07 7.434 1 56.09 130 HIS A N 1
ATOM 1016 C CA . HIS A 1 130 ? 22.469 -3.195 6.414 1 56.09 130 HIS A CA 1
ATOM 1017 C C . HIS A 1 130 ? 23.406 -2.002 6.438 1 56.09 130 HIS A C 1
ATOM 1019 O O . HIS A 1 130 ? 24.609 -2.156 6.246 1 56.09 130 HIS A O 1
ATOM 1025 N N . VAL A 1 131 ? 22.766 -0.924 6.633 1 53.91 131 VAL A N 1
ATOM 1026 C CA . VAL A 1 131 ? 23.594 0.276 6.707 1 53.91 131 VAL A CA 1
ATOM 1027 C C . VAL A 1 131 ? 24.469 0.22 7.953 1 53.91 131 VAL A C 1
ATOM 1029 O O . VAL A 1 131 ? 25.656 0.551 7.898 1 53.91 131 VAL A O 1
ATOM 1032 N N . LYS A 1 132 ? 23.875 -0.326 8.953 1 53.81 132 LYS A N 1
ATOM 1033 C CA . LYS A 1 132 ? 24.656 -0.479 10.172 1 53.81 132 LYS A CA 1
ATOM 1034 C C . LYS A 1 132 ? 25.781 -1.492 9.977 1 53.81 132 LYS A C 1
ATOM 1036 O O . LYS A 1 132 ? 26.906 -1.279 10.438 1 53.81 132 LYS A O 1
ATOM 1041 N N . SER A 1 133 ? 25.328 -2.518 9.336 1 50.16 133 SER A N 1
ATOM 1042 C CA . SER A 1 133 ? 26.328 -3.564 9.141 1 50.16 133 SER A CA 1
ATOM 1043 C C . SER A 1 133 ? 27.453 -3.08 8.25 1 50.16 133 SER A C 1
ATOM 1045 O O . SER A 1 133 ? 28.625 -3.379 8.508 1 50.16 133 SER A O 1
ATOM 1047 N N . GLU A 1 134 ? 27.047 -2.316 7.359 1 49.91 134 GLU A N 1
ATOM 1048 C CA . GLU A 1 134 ? 28.078 -1.809 6.473 1 49.91 134 GLU A CA 1
ATOM 1049 C C . GLU A 1 134 ? 28.938 -0.76 7.176 1 49.91 134 GLU A C 1
ATOM 1051 O O . GLU A 1 134 ? 30.156 -0.703 6.969 1 49.91 134 GLU A O 1
ATOM 1056 N N . SER A 1 135 ? 28.203 0.026 7.918 1 48.62 135 SER A N 1
ATOM 1057 C CA . SER A 1 135 ? 28.953 1.001 8.703 1 48.62 135 SER A CA 1
ATOM 1058 C C . SER A 1 135 ? 29.844 0.315 9.727 1 48.62 135 SER A C 1
ATOM 1060 O O . SER A 1 135 ? 30.953 0.779 10.008 1 48.62 135 SER A O 1
ATOM 1062 N N . HIS A 1 136 ? 29.25 -0.666 10.305 1 47.22 136 HIS A N 1
ATOM 1063 C CA . HIS A 1 136 ? 30.094 -1.464 11.188 1 47.22 136 HIS A CA 1
ATOM 1064 C C . HIS A 1 136 ? 31.281 -2.057 10.445 1 47.22 136 HIS A C 1
ATOM 1066 O O . HIS A 1 136 ? 32.375 -2.121 10.977 1 47.22 136 HIS A O 1
ATOM 1072 N N . ARG A 1 137 ? 30.969 -2.514 9.297 1 42.72 137 ARG A N 1
ATOM 1073 C CA . ARG A 1 137 ? 32.094 -3.027 8.516 1 42.72 137 ARG A CA 1
ATOM 1074 C C . ARG A 1 137 ? 33.094 -1.922 8.203 1 42.72 137 ARG A C 1
ATOM 1076 O O . ARG A 1 137 ? 34.312 -2.135 8.289 1 42.72 137 ARG A O 1
ATOM 1083 N N . TRP A 1 138 ? 32.5 -0.864 7.965 1 41.16 138 TRP A N 1
ATOM 1084 C CA . TRP A 1 138 ? 33.375 0.268 7.723 1 41.16 138 TRP A CA 1
ATOM 1085 C C . TRP A 1 138 ? 34.062 0.716 9.016 1 41.16 138 TRP A C 1
ATOM 1087 O O . TRP A 1 138 ? 35.219 1.139 9.008 1 41.16 138 TRP A O 1
ATOM 1097 N N . LYS A 1 139 ? 33.312 0.62 10.07 1 43.03 139 LYS A N 1
ATOM 1098 C CA . LYS A 1 139 ? 33.969 0.93 11.336 1 43.03 139 LYS A CA 1
ATOM 1099 C C . LYS A 1 139 ? 35.031 -0.125 11.68 1 43.03 139 LYS A C 1
ATOM 1101 O O . LYS A 1 139 ? 36 0.166 12.375 1 43.03 139 LYS A O 1
ATOM 1106 N N . LEU A 1 140 ? 34.844 -1.302 11.359 1 39.28 140 LEU A N 1
ATOM 1107 C CA . LEU A 1 140 ? 35.969 -2.207 11.594 1 39.28 140 LEU A CA 1
ATOM 1108 C C . LEU A 1 140 ? 37.219 -1.694 10.906 1 39.28 140 LEU A C 1
ATOM 1110 O O . LEU A 1 140 ? 38.344 -2.029 11.32 1 39.28 140 LEU A O 1
ATOM 1114 N N . PHE A 1 141 ? 37.125 -0.986 9.828 1 42.38 141 PHE A N 1
ATOM 1115 C CA . PHE A 1 141 ? 38.344 -0.446 9.211 1 42.38 141 PHE A CA 1
ATOM 1116 C C . PHE A 1 141 ? 38.75 0.847 9.898 1 42.38 141 PHE A C 1
ATOM 1118 O O . PHE A 1 141 ? 39.688 1.529 9.438 1 42.38 141 PHE A O 1
ATOM 1125 N N . GLY A 1 142 ? 38.688 1.166 11.391 1 37.88 142 GLY A N 1
ATOM 1126 C CA . GLY A 1 142 ? 39.312 2.1 12.32 1 37.88 142 GLY A CA 1
ATOM 1127 C C . GLY A 1 142 ? 38.375 3.209 12.766 1 37.88 142 GLY A C 1
ATOM 1128 O O . GLY A 1 142 ? 38.75 4.066 13.562 1 37.88 142 GLY A O 1
ATOM 1129 N N . CYS A 1 143 ? 37.562 3.871 12.016 1 35.28 143 CYS A N 1
ATOM 1130 C CA . CYS A 1 143 ? 37.031 5.117 12.57 1 35.28 143 CYS A CA 1
ATOM 1131 C C . CYS A 1 143 ? 36.031 4.848 13.688 1 35.28 143 CYS A C 1
ATOM 1133 O O . CYS A 1 143 ? 35.312 3.844 13.656 1 35.28 143 CYS A O 1
ATOM 1135 N N . ASP A 1 144 ? 35.906 5.676 14.867 1 34.16 144 ASP A N 1
ATOM 1136 C CA . ASP A 1 144 ? 35.25 5.672 16.172 1 34.16 144 ASP A CA 1
ATOM 1137 C C . ASP A 1 144 ? 33.781 5.355 16.031 1 34.16 144 ASP A C 1
ATOM 1139 O O . ASP A 1 144 ? 32.969 6.234 15.688 1 34.16 144 ASP A O 1
ATOM 1143 N N . ALA A 1 145 ? 33.375 4.277 15.641 1 35.5 145 ALA A N 1
ATOM 1144 C CA . ALA A 1 145 ? 32.094 3.652 15.305 1 35.5 145 ALA A CA 1
ATOM 1145 C C . ALA A 1 145 ? 31.219 3.463 16.547 1 35.5 145 ALA A C 1
ATOM 1147 O O . ALA A 1 145 ? 30.094 2.979 16.453 1 35.5 145 ALA A O 1
ATOM 1148 N N . ALA A 1 146 ? 31.75 3.418 17.766 1 36.28 146 ALA A N 1
ATOM 1149 C CA . ALA A 1 146 ? 31 3.01 18.938 1 36.28 146 ALA A CA 1
ATOM 1150 C C . ALA A 1 146 ? 29.812 3.943 19.188 1 36.28 146 ALA A C 1
ATOM 1152 O O . ALA A 1 146 ? 28.719 3.492 19.547 1 36.28 146 ALA A O 1
ATOM 1153 N N . ASN A 1 147 ? 30.062 5.23 19.344 1 37.62 147 ASN A N 1
ATOM 1154 C CA . ASN A 1 147 ? 29.031 6.207 19.719 1 37.62 147 ASN A CA 1
ATOM 1155 C C . ASN A 1 147 ? 27.938 6.281 18.672 1 37.62 147 ASN A C 1
ATOM 1157 O O . ASN A 1 147 ? 26.781 6.605 18.984 1 37.62 147 ASN A O 1
ATOM 1161 N N . GLU A 1 148 ? 28.359 5.949 17.359 1 40.56 148 GLU A N 1
ATOM 1162 C CA . GLU A 1 148 ? 27.375 6.141 16.297 1 40.56 148 GLU A CA 1
ATOM 1163 C C . GLU A 1 148 ? 26.359 4.988 16.266 1 40.56 148 GLU A C 1
ATOM 1165 O O . GLU A 1 148 ? 25.25 5.141 15.75 1 40.56 148 GLU A O 1
ATOM 1170 N N . ARG A 1 149 ? 26.844 3.896 16.875 1 41.88 149 ARG A N 1
ATOM 1171 C CA . ARG A 1 149 ? 25.953 2.74 16.891 1 41.88 149 ARG A CA 1
ATOM 1172 C C . ARG A 1 149 ? 24.766 2.975 17.812 1 41.88 149 ARG A C 1
ATOM 1174 O O . ARG A 1 149 ? 23.641 2.594 17.5 1 41.88 149 ARG A O 1
ATOM 1181 N N . GLY A 1 150 ? 25.094 3.428 19.078 1 41.66 150 GLY A N 1
ATOM 1182 C CA . GLY A 1 150 ? 24.016 3.68 20.016 1 41.66 150 GLY A CA 1
ATOM 1183 C C . GLY A 1 150 ? 22.984 4.648 19.484 1 41.66 150 GLY A C 1
ATOM 1184 O O . GLY A 1 150 ? 21.781 4.477 19.719 1 41.66 150 GLY A O 1
ATOM 1185 N N . HIS A 1 151 ? 23.438 5.672 18.922 1 41.69 151 HIS A N 1
ATOM 1186 C CA . HIS A 1 151 ? 22.531 6.707 18.438 1 41.69 151 HIS A CA 1
ATOM 1187 C C . HIS A 1 151 ? 21.703 6.203 17.266 1 41.69 151 HIS A C 1
ATOM 1189 O O . HIS A 1 151 ? 20.5 6.488 17.188 1 41.69 151 HIS A O 1
ATOM 1195 N N . LYS A 1 152 ? 22.312 5.387 16.531 1 45.91 152 LYS A N 1
ATOM 1196 C CA . LYS A 1 152 ? 21.625 4.91 15.336 1 45.91 152 LYS A CA 1
ATOM 1197 C C . LYS A 1 152 ? 20.578 3.863 15.688 1 45.91 152 LYS A C 1
ATOM 1199 O O . LYS A 1 152 ? 19.469 3.889 15.156 1 45.91 152 LYS A O 1
ATOM 1204 N N . ALA A 1 153 ? 20.953 3.029 16.547 1 49.31 153 ALA A N 1
ATOM 1205 C CA . ALA A 1 153 ? 19.953 2.074 17.031 1 49.31 153 ALA A CA 1
ATOM 1206 C C . ALA A 1 153 ? 18.766 2.793 17.656 1 49.31 153 ALA A C 1
ATOM 1208 O O . ALA A 1 153 ? 17.625 2.363 17.5 1 49.31 153 ALA A O 1
ATOM 1209 N N . ARG A 1 154 ? 19.016 3.764 18.375 1 45.97 154 ARG A N 1
ATOM 1210 C CA . ARG A 1 154 ? 17.938 4.535 18.984 1 45.97 154 ARG A CA 1
ATOM 1211 C C . ARG A 1 154 ? 17.078 5.203 17.922 1 45.97 154 ARG A C 1
ATOM 1213 O O . ARG A 1 154 ? 15.852 5.277 18.047 1 45.97 154 ARG A O 1
ATOM 1220 N N . CYS A 1 155 ? 17.688 5.652 16.828 1 45.47 155 CYS A N 1
ATOM 1221 C CA . CYS A 1 155 ? 16.984 6.367 15.781 1 45.47 155 CYS A CA 1
ATOM 1222 C C . CYS A 1 155 ? 16.094 5.426 14.984 1 45.47 155 CYS A C 1
ATOM 1224 O O . CYS A 1 155 ? 14.977 5.789 14.609 1 45.47 155 CYS A O 1
ATOM 1226 N N . CYS A 1 156 ? 16.609 4.234 14.828 1 50.66 156 CYS A N 1
ATOM 1227 C CA . CYS A 1 156 ? 15.773 3.25 14.148 1 50.66 156 CYS A CA 1
ATOM 1228 C C . CYS A 1 156 ? 14.539 2.908 14.984 1 50.66 156 CYS A C 1
ATOM 1230 O O . CYS A 1 156 ? 13.453 2.723 14.438 1 50.66 156 CYS A O 1
ATOM 1232 N N . LYS A 1 157 ? 14.711 3.107 16.203 1 51.12 157 LYS A N 1
ATOM 1233 C CA . LYS A 1 157 ? 13.625 2.723 17.094 1 51.12 157 LYS A CA 1
ATOM 1234 C C . LYS A 1 157 ? 12.5 3.752 17.078 1 51.12 157 LYS A C 1
ATOM 1236 O O . LYS A 1 157 ? 11.32 3.393 17.078 1 51.12 157 LYS A O 1
ATOM 1241 N N . VAL A 1 158 ? 12.914 5.008 17.016 1 47 158 VAL A N 1
ATOM 1242 C CA . VAL A 1 158 ? 11.898 6.055 17.047 1 47 158 VAL A CA 1
ATOM 1243 C C . VAL A 1 158 ? 11.086 6.031 15.758 1 47 158 VAL A C 1
ATOM 1245 O O . VAL A 1 158 ? 9.867 6.223 15.781 1 47 158 VAL A O 1
ATOM 1248 N N . GLN A 1 159 ? 11.656 5.695 14.664 1 53.41 159 GLN A N 1
ATOM 1249 C CA . GLN A 1 159 ? 10.953 5.676 13.383 1 53.41 159 GLN A CA 1
ATOM 1250 C C . GLN A 1 159 ? 9.953 4.531 13.328 1 53.41 159 GLN A C 1
ATOM 1252 O O . GLN A 1 159 ? 8.828 4.711 12.859 1 53.41 159 GLN A O 1
ATOM 1257 N N . ILE A 1 160 ? 10.438 3.576 13.945 1 55.19 160 ILE A N 1
ATOM 1258 C CA . ILE A 1 160 ? 9.578 2.398 13.984 1 55.19 160 ILE A CA 1
ATOM 1259 C C . ILE A 1 160 ? 8.375 2.668 14.883 1 55.19 160 ILE A C 1
ATOM 1261 O O . ILE A 1 160 ? 7.254 2.258 14.57 1 55.19 160 ILE A O 1
ATOM 1265 N N . ARG A 1 161 ? 8.695 3.492 15.82 1 52.91 161 ARG A N 1
ATOM 1266 C CA . ARG A 1 161 ? 7.598 3.773 16.734 1 52.91 161 ARG A CA 1
ATOM 1267 C C . ARG A 1 161 ? 6.523 4.617 16.062 1 52.91 161 ARG A C 1
ATOM 1269 O O . ARG A 1 161 ? 5.328 4.379 16.25 1 52.91 161 ARG A O 1
ATOM 1276 N N . PHE A 1 162 ? 6.961 5.57 15.336 1 54.56 162 PHE A N 1
ATOM 1277 C CA . PHE A 1 162 ? 5.965 6.414 14.688 1 54.56 162 PHE A CA 1
ATOM 1278 C C . PHE A 1 162 ? 5.184 5.629 13.648 1 54.56 162 PHE A C 1
ATOM 1280 O O . PHE A 1 162 ? 3.963 5.781 13.531 1 54.56 162 PHE A O 1
ATOM 1287 N N . VAL A 1 163 ? 5.934 4.816 13 1 58.69 163 VAL A N 1
ATOM 1288 C CA . VAL A 1 163 ? 5.266 4.023 11.977 1 58.69 163 VAL A CA 1
ATOM 1289 C C . VAL A 1 163 ? 4.332 3.01 12.633 1 58.69 163 VAL A C 1
ATOM 1291 O O . VAL A 1 163 ? 3.201 2.816 12.18 1 58.69 163 VAL A O 1
ATOM 1294 N N . VAL A 1 164 ? 4.84 2.514 13.711 1 56.94 164 VAL A N 1
ATOM 1295 C CA . VAL A 1 164 ? 4.043 1.5 14.391 1 56.94 164 VAL A CA 1
ATOM 1296 C C . VAL A 1 164 ? 2.811 2.146 15.016 1 56.94 164 VAL A C 1
ATOM 1298 O O . VAL A 1 164 ? 1.705 1.604 14.93 1 56.94 164 VAL A O 1
ATOM 1301 N N . VAL A 1 165 ? 3.078 3.264 15.633 1 54.88 165 VAL A N 1
ATOM 1302 C CA . VAL A 1 165 ? 1.949 3.953 16.25 1 54.88 165 VAL A CA 1
ATOM 1303 C C . VAL A 1 165 ? 0.925 4.328 15.18 1 54.88 165 VAL A C 1
ATOM 1305 O O . VAL A 1 165 ? -0.281 4.172 15.383 1 54.88 165 VAL A O 1
ATOM 1308 N N . ALA A 1 166 ? 1.435 4.758 14.078 1 55.66 166 ALA A N 1
ATOM 1309 C CA . ALA A 1 166 ? 0.519 5.105 13 1 55.66 166 ALA A CA 1
ATOM 1310 C C . ALA A 1 166 ? -0.242 3.879 12.5 1 55.66 166 ALA A C 1
ATOM 1312 O O . ALA A 1 166 ? -1.449 3.945 12.258 1 55.66 166 ALA A O 1
ATOM 1313 N N . VAL A 1 167 ? 0.491 2.812 12.469 1 59.97 167 VAL A N 1
ATOM 1314 C CA . VAL A 1 167 ? -0.14 1.588 11.984 1 59.97 167 VAL A CA 1
ATOM 1315 C C . VAL A 1 167 ? -1.161 1.097 13.008 1 59.97 167 VAL A C 1
ATOM 1317 O O . VAL A 1 167 ? -2.27 0.695 12.648 1 59.97 167 VAL A O 1
ATOM 1320 N N . VAL A 1 168 ? -0.73 1.063 14.258 1 55.53 168 VAL A N 1
ATOM 1321 C CA . VAL A 1 168 ? -1.641 0.614 15.305 1 55.53 168 VAL A CA 1
ATOM 1322 C C . VAL A 1 168 ? -2.877 1.512 15.336 1 55.53 168 VAL A C 1
ATOM 1324 O O . VAL A 1 168 ? -4.004 1.024 15.453 1 55.53 168 VAL A O 1
ATOM 1327 N N . PHE A 1 169 ? -2.639 2.693 15.219 1 54.53 169 PHE A N 1
ATOM 1328 C CA . PHE A 1 169 ? -3.758 3.629 15.219 1 54.53 169 PHE A CA 1
ATOM 1329 C C . PHE A 1 169 ? -4.684 3.361 14.039 1 54.53 169 PHE A C 1
ATOM 1331 O O . PHE A 1 169 ? -5.906 3.326 14.195 1 54.53 169 PHE A O 1
ATOM 1338 N N . VAL A 1 170 ? -4.09 3.133 12.945 1 55.44 170 VAL A N 1
ATOM 1339 C CA . VAL A 1 170 ? -4.91 2.885 11.766 1 55.44 170 VAL A CA 1
ATOM 1340 C C . VAL A 1 170 ? -5.691 1.585 11.938 1 55.44 170 VAL A C 1
ATOM 1342 O O . VAL A 1 170 ? -6.875 1.516 11.602 1 55.44 170 VAL A O 1
ATOM 1345 N N . VAL A 1 171 ? -4.941 0.634 12.5 1 55.38 171 VAL A N 1
ATOM 1346 C CA . VAL A 1 171 ? -5.594 -0.655 12.703 1 55.38 171 VAL A CA 1
ATOM 1347 C C . VAL A 1 171 ? -6.73 -0.505 13.711 1 55.38 171 VAL A C 1
ATOM 1349 O O . VAL A 1 171 ? -7.816 -1.056 13.516 1 55.38 171 VAL A O 1
ATOM 1352 N N . ILE A 1 172 ? -6.426 0.168 14.711 1 51.62 172 ILE A N 1
ATOM 1353 C CA . ILE A 1 172 ? -7.449 0.399 15.727 1 51.62 172 ILE A CA 1
ATOM 1354 C C . ILE A 1 172 ? -8.633 1.146 15.117 1 51.62 172 ILE A C 1
ATOM 1356 O O . ILE A 1 172 ? -9.789 0.814 15.375 1 51.62 172 ILE A O 1
ATOM 1360 N N . VAL A 1 173 ? -8.281 1.999 14.344 1 50.19 173 VAL A N 1
ATOM 1361 C CA . VAL A 1 173 ? -9.328 2.828 13.75 1 50.19 173 VAL A CA 1
ATOM 1362 C C . VAL A 1 173 ? -10.141 1.998 12.758 1 50.19 173 VAL A C 1
ATOM 1364 O O . VAL A 1 173 ? -11.367 2.092 12.727 1 50.19 173 VAL A O 1
ATOM 1367 N N . VAL A 1 174 ? -9.422 1.321 11.945 1 49.91 174 VAL A N 1
ATOM 1368 C CA . VAL A 1 174 ? -10.102 0.544 10.914 1 49.91 174 VAL A CA 1
ATOM 1369 C C . VAL A 1 174 ? -10.844 -0.624 11.562 1 49.91 174 VAL A C 1
ATOM 1371 O O . VAL A 1 174 ? -11.984 -0.928 11.188 1 49.91 174 VAL A O 1
ATOM 1374 N N . PHE A 1 175 ? -10.094 -1.294 12.328 1 47.81 175 PHE A N 1
ATOM 1375 C CA . PHE A 1 175 ? -10.688 -2.504 12.875 1 47.81 175 PHE A CA 1
ATOM 1376 C C . PHE A 1 175 ? -11.453 -2.195 14.156 1 47.81 175 PHE A C 1
ATOM 1378 O O . PHE A 1 175 ? -12.305 -2.98 14.586 1 47.81 175 PHE A O 1
ATOM 1385 N N . GLY A 1 176 ? -11.031 -1.278 14.711 1 46.28 176 GLY A N 1
ATOM 1386 C CA . GLY A 1 176 ? -11.75 -0.952 15.93 1 46.28 176 GLY A CA 1
ATOM 1387 C C . GLY A 1 176 ? -13.047 -0.212 15.68 1 46.28 176 GLY A C 1
ATOM 1388 O O . GLY A 1 176 ? -13.758 0.146 16.625 1 46.28 176 GLY A O 1
ATOM 1389 N N . VAL A 1 177 ? -13.188 0.326 14.539 1 42.84 177 VAL A N 1
ATOM 1390 C CA . VAL A 1 177 ? -14.508 0.937 14.375 1 42.84 177 VAL A CA 1
ATOM 1391 C C . VAL A 1 177 ? -15.594 -0.126 14.523 1 42.84 177 VAL A C 1
ATOM 1393 O O . VAL A 1 177 ? -15.594 -1.128 13.805 1 42.84 177 VAL A O 1
ATOM 1396 N N . PRO A 1 178 ? -16.219 -0.285 15.578 1 39.25 178 PRO A N 1
ATOM 1397 C CA . PRO A 1 178 ? -17.234 -1.272 15.945 1 39.25 178 PRO A CA 1
ATOM 1398 C C . PRO A 1 178 ? -18.281 -1.469 14.852 1 39.25 178 PRO A C 1
ATOM 1400 O O . PRO A 1 178 ? -18.547 -0.55 14.078 1 39.25 178 PRO A O 1
ATOM 1403 N N . ASN A 1 179 ? -18.594 -2.76 14.461 1 40.22 179 ASN A N 1
ATOM 1404 C CA . ASN A 1 179 ? -19.703 -3.209 13.648 1 40.22 179 ASN A CA 1
ATOM 1405 C C . ASN A 1 179 ? -20.953 -2.354 13.875 1 40.22 179 ASN A C 1
ATOM 1407 O O . ASN A 1 179 ? -21.812 -2.242 12.992 1 40.22 179 ASN A O 1
ATOM 1411 N N . SER A 1 180 ? -21.375 -1.979 15.062 1 34.56 180 SER A N 1
ATOM 1412 C CA . SER A 1 180 ? -22.562 -1.147 15.258 1 34.56 180 SER A CA 1
ATOM 1413 C C . SER A 1 180 ? -22.516 0.097 14.375 1 34.56 180 SER A C 1
ATOM 1415 O O . SER A 1 180 ? -23.531 0.743 14.148 1 34.56 180 SER A O 1
ATOM 1417 N N . LEU A 1 181 ? -21.438 0.552 14.016 1 31.38 181 LEU A N 1
ATOM 1418 C CA . LEU A 1 181 ? -21.391 1.537 12.938 1 31.38 181 LEU A CA 1
ATOM 1419 C C . LEU A 1 181 ? -21.344 0.852 11.578 1 31.38 181 LEU A C 1
ATOM 1421 O O . LEU A 1 181 ? -21.547 1.498 10.547 1 31.38 181 LEU A O 1
ATOM 1425 N N . LEU A 1 182 ? -20.859 -0.28 11.406 1 31.16 182 LEU A N 1
ATOM 1426 C CA . LEU A 1 182 ? -20.953 -1.003 10.141 1 31.16 182 LEU A CA 1
ATOM 1427 C C . LEU A 1 182 ? -22.234 -1.819 10.07 1 31.16 182 LEU A C 1
ATOM 1429 O O . LEU A 1 182 ? -22.594 -2.332 9.008 1 31.16 182 LEU A O 1
ATOM 1433 N N . LEU A 1 183 ? -22.766 -2.42 11.055 1 26.61 183 LEU A N 1
ATOM 1434 C CA . LEU A 1 183 ? -24.078 -3.031 10.984 1 26.61 183 LEU A CA 1
ATOM 1435 C C . LEU A 1 183 ? -25.172 -1.974 11.086 1 26.61 183 LEU A C 1
ATOM 1437 O O . LEU A 1 183 ? -25.109 -1.082 11.938 1 26.61 183 LEU A O 1
ATOM 1441 N N . MET B 1 1 ? -28.234 7.996 -13.594 1 19.36 1 MET B N 1
ATOM 1442 C CA . MET B 1 1 ? -28.156 6.59 -13.211 1 19.36 1 MET B CA 1
ATOM 1443 C C . MET B 1 1 ? -26.938 5.922 -13.852 1 19.36 1 MET B C 1
ATOM 1445 O O . MET B 1 1 ? -26.906 5.715 -15.07 1 19.36 1 MET B O 1
ATOM 1449 N N . ALA B 1 2 ? -25.734 6.238 -13.492 1 29.98 2 ALA B N 1
ATOM 1450 C CA . ALA B 1 2 ? -24.594 5.848 -14.305 1 29.98 2 ALA B CA 1
ATOM 1451 C C . ALA B 1 2 ? -24.656 4.371 -14.68 1 29.98 2 ALA B C 1
ATOM 1453 O O . ALA B 1 2 ? -25.203 3.559 -13.93 1 29.98 2 ALA B O 1
ATOM 1454 N N . PRO B 1 3 ? -24.531 3.973 -15.758 1 30.16 3 PRO B N 1
ATOM 1455 C CA . PRO B 1 3 ? -24.625 2.58 -16.203 1 30.16 3 PRO B CA 1
ATOM 1456 C C . PRO B 1 3 ? -23.828 1.625 -15.312 1 30.16 3 PRO B C 1
ATOM 1458 O O . PRO B 1 3 ? -22.641 1.866 -15.047 1 30.16 3 PRO B O 1
ATOM 1461 N N . ALA B 1 4 ? -24.312 1.021 -14.188 1 35.78 4 ALA B N 1
ATOM 1462 C CA . ALA B 1 4 ? -23.953 0.012 -13.195 1 35.78 4 ALA B CA 1
ATOM 1463 C C . ALA B 1 4 ? -23.266 -1.184 -13.844 1 35.78 4 ALA B C 1
ATOM 1465 O O . ALA B 1 4 ? -23.828 -1.817 -14.742 1 35.78 4 ALA B O 1
ATOM 1466 N N . LEU B 1 5 ? -22.219 -1.142 -14.391 1 37.25 5 LEU B N 1
ATOM 1467 C CA . LEU B 1 5 ? -21.781 -2.488 -14.742 1 37.25 5 LEU B CA 1
ATOM 1468 C C . LEU B 1 5 ? -22.375 -3.52 -13.789 1 37.25 5 LEU B C 1
ATOM 1470 O O . LEU B 1 5 ? -22.062 -3.521 -12.594 1 37.25 5 LEU B O 1
ATOM 1474 N N . SER B 1 6 ? -23.516 -3.912 -13.641 1 41.81 6 SER B N 1
ATOM 1475 C CA . SER B 1 6 ? -24.422 -4.805 -12.93 1 41.81 6 SER B CA 1
ATOM 1476 C C . SER B 1 6 ? -23.734 -6.117 -12.562 1 41.81 6 SER B C 1
ATOM 1478 O O . SER B 1 6 ? -23.109 -6.75 -13.414 1 41.81 6 SER B O 1
ATOM 1480 N N . GLY B 1 7 ? -23 -6.332 -11.32 1 46.12 7 GLY B N 1
ATOM 1481 C CA . GLY B 1 7 ? -22.609 -7.625 -10.797 1 46.12 7 GLY B CA 1
ATOM 1482 C C . GLY B 1 7 ? -23.375 -8.781 -11.406 1 46.12 7 GLY B C 1
ATOM 1483 O O . GLY B 1 7 ? -23.062 -9.945 -11.133 1 46.12 7 GLY B O 1
ATOM 1484 N N . ASP B 1 8 ? -24.438 -8.422 -11.852 1 53.69 8 ASP B N 1
ATOM 1485 C CA . ASP B 1 8 ? -25.297 -9.477 -12.391 1 53.69 8 ASP B CA 1
ATOM 1486 C C . ASP B 1 8 ? -24.844 -9.883 -13.797 1 53.69 8 ASP B C 1
ATOM 1488 O O . ASP B 1 8 ? -25.453 -10.758 -14.422 1 53.69 8 ASP B O 1
ATOM 1492 N N . THR B 1 9 ? -23.812 -9.188 -14.195 1 62.59 9 THR B N 1
ATOM 1493 C CA . THR B 1 9 ? -23.5 -9.641 -15.539 1 62.59 9 THR B CA 1
ATOM 1494 C C . THR B 1 9 ? -22.547 -10.844 -15.5 1 62.59 9 THR B C 1
ATOM 1496 O O . THR B 1 9 ? -21.547 -10.82 -14.781 1 62.59 9 THR B O 1
ATOM 1499 N N . PRO B 1 10 ? -23.062 -12 -15.977 1 72.75 10 PRO B N 1
ATOM 1500 C CA . PRO B 1 10 ? -22.328 -13.258 -15.953 1 72.75 10 PRO B CA 1
ATOM 1501 C C . PRO B 1 10 ? -20.859 -13.086 -16.375 1 72.75 10 PRO B C 1
ATOM 1503 O O . PRO B 1 10 ? -19.984 -13.742 -15.828 1 72.75 10 PRO B O 1
ATOM 1506 N N . TRP B 1 11 ? -20.609 -12.156 -17.25 1 77.56 11 TRP B N 1
ATOM 1507 C CA . TRP B 1 11 ? -19.234 -12.008 -17.719 1 77.56 11 TRP B CA 1
ATOM 1508 C C . TRP B 1 11 ? -18.344 -11.469 -16.609 1 77.56 11 TRP B C 1
ATOM 1510 O O . TRP B 1 11 ? -17.172 -11.828 -16.531 1 77.56 11 TRP B O 1
ATOM 1520 N N . PHE B 1 12 ? -18.859 -10.664 -15.75 1 74.62 12 PHE B N 1
ATOM 1521 C CA . PHE B 1 12 ? -18.094 -10.078 -14.656 1 74.62 12 PHE B CA 1
ATOM 1522 C C . PHE B 1 12 ? -17.734 -11.133 -13.625 1 74.62 12 PHE B C 1
ATOM 1524 O O . PHE B 1 12 ? -16.609 -11.148 -13.117 1 74.62 12 PHE B O 1
ATOM 1531 N N . ARG B 1 13 ? -18.625 -11.992 -13.43 1 78.44 13 ARG B N 1
ATOM 1532 C CA . ARG B 1 13 ? -18.391 -13.07 -12.477 1 78.44 13 ARG B CA 1
ATOM 1533 C C . ARG B 1 13 ? -17.266 -13.977 -12.945 1 78.44 13 ARG B C 1
ATOM 1535 O O . ARG B 1 13 ? -16.391 -14.352 -12.156 1 78.44 13 ARG B O 1
ATOM 1542 N N . TRP B 1 14 ? -17.297 -14.25 -14.18 1 82.56 14 TRP B N 1
ATOM 1543 C CA . TRP B 1 14 ? -16.281 -15.141 -14.727 1 82.56 14 TRP B CA 1
ATOM 1544 C C . TRP B 1 14 ? -14.922 -14.438 -14.805 1 82.56 14 TRP B C 1
ATOM 1546 O O . TRP B 1 14 ? -13.875 -15.062 -14.625 1 82.56 14 TRP B O 1
ATOM 1556 N N . LEU B 1 15 ? -15.047 -13.172 -15.008 1 81.81 15 LEU B N 1
ATOM 1557 C CA . LEU B 1 15 ? -13.805 -12.398 -15.016 1 81.81 15 LEU B CA 1
ATOM 1558 C C . LEU B 1 15 ? -13.172 -12.375 -13.633 1 81.81 15 LEU B C 1
ATOM 1560 O O . LEU B 1 15 ? -11.969 -12.586 -13.492 1 81.81 15 LEU B O 1
ATOM 1564 N N . MET B 1 16 ? -14.047 -12.25 -12.656 1 81.19 16 MET B N 1
ATOM 1565 C CA . MET B 1 16 ? -13.539 -12.188 -11.289 1 81.19 16 MET B CA 1
ATOM 1566 C C . MET B 1 16 ? -13.039 -13.555 -10.828 1 81.19 16 MET B C 1
ATOM 1568 O O . MET B 1 16 ? -11.992 -13.648 -10.18 1 81.19 16 MET B O 1
ATOM 1572 N N . PHE B 1 17 ? -13.758 -14.5 -11.242 1 84.88 17 PHE B N 1
ATOM 1573 C CA . PHE B 1 17 ? -13.32 -15.844 -10.914 1 84.88 17 PHE B CA 1
ATOM 1574 C C . PHE B 1 17 ? -11.953 -16.141 -11.531 1 84.88 17 PHE B C 1
ATOM 1576 O O . PHE B 1 17 ? -11.062 -16.641 -10.859 1 84.88 17 PHE B O 1
ATOM 1583 N N . GLY B 1 18 ? -11.844 -15.875 -12.82 1 87.12 18 GLY B N 1
ATOM 1584 C CA . GLY B 1 18 ? -10.586 -16.094 -13.5 1 87.12 18 GLY B CA 1
ATOM 1585 C C . GLY B 1 18 ? -9.43 -15.32 -12.883 1 87.12 18 GLY B C 1
ATOM 1586 O O . GLY B 1 18 ? -8.312 -15.836 -12.781 1 87.12 18 GLY B O 1
ATOM 1587 N N . TYR B 1 19 ? -9.672 -14.125 -12.484 1 84.69 19 TYR B N 1
ATOM 1588 C CA . TYR B 1 19 ? -8.656 -13.289 -11.867 1 84.69 19 TYR B CA 1
ATOM 1589 C C . TYR B 1 19 ? -8.148 -13.906 -10.57 1 84.69 19 TYR B C 1
ATOM 1591 O O . TYR B 1 19 ? -6.945 -14.125 -10.406 1 84.69 19 TYR B O 1
ATOM 1599 N N . PHE B 1 20 ? -9.031 -14.227 -9.695 1 87.94 20 PHE B N 1
ATOM 1600 C CA . PHE B 1 20 ? -8.633 -14.75 -8.391 1 87.94 20 PHE B CA 1
ATOM 1601 C C . PHE B 1 20 ? -8.016 -16.141 -8.531 1 87.94 20 PHE B C 1
ATOM 1603 O O . PHE B 1 20 ? -7.039 -16.453 -7.852 1 87.94 20 PHE B O 1
ATOM 1610 N N . ALA B 1 21 ? -8.586 -16.906 -9.445 1 90.69 21 ALA B N 1
ATOM 1611 C CA . ALA B 1 21 ? -8.086 -18.266 -9.641 1 90.69 21 ALA B CA 1
ATOM 1612 C C . ALA B 1 21 ? -6.668 -18.234 -10.211 1 90.69 21 ALA B C 1
ATOM 1614 O O . ALA B 1 21 ? -5.805 -19.016 -9.781 1 90.69 21 ALA B O 1
ATOM 1615 N N . SER B 1 22 ? -6.398 -17.344 -11.141 1 89 22 SER B N 1
ATOM 1616 C CA . SER B 1 22 ? -5.094 -17.312 -11.789 1 89 22 SER B CA 1
ATOM 1617 C C . SER B 1 22 ? -4.031 -16.734 -10.852 1 89 22 SER B C 1
ATOM 1619 O O . SER B 1 22 ? -2.848 -17.062 -10.977 1 89 22 SER B O 1
ATOM 1621 N N . HIS B 1 23 ? -4.43 -15.883 -9.93 1 89.56 23 HIS B N 1
ATOM 1622 C CA . HIS B 1 23 ? -3.473 -15.234 -9.039 1 89.56 23 HIS B CA 1
ATOM 1623 C C . HIS B 1 23 ? -2.947 -16.219 -7.992 1 89.56 23 HIS B C 1
ATOM 1625 O O . HIS B 1 23 ? -1.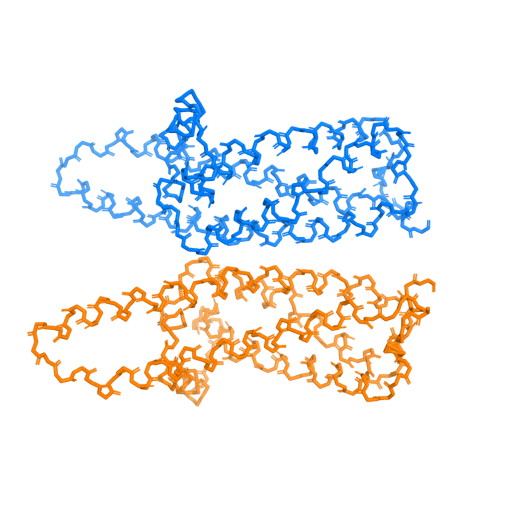901 -15.977 -7.387 1 89.56 23 HIS B O 1
ATOM 1631 N N . ILE B 1 24 ? -3.648 -17.281 -7.777 1 92.38 24 ILE B N 1
ATOM 1632 C CA . ILE B 1 24 ? -3.205 -18.281 -6.805 1 92.38 24 ILE B CA 1
ATOM 1633 C C . ILE B 1 24 ? -1.873 -18.875 -7.25 1 92.38 24 ILE B C 1
ATOM 1635 O O . ILE B 1 24 ? -0.856 -18.719 -6.57 1 92.38 24 ILE B O 1
ATOM 1639 N N . PRO B 1 25 ? -1.793 -19.484 -8.438 1 91.06 25 PRO B N 1
ATOM 1640 C CA . PRO B 1 25 ? -0.508 -20.062 -8.844 1 91.06 25 PRO B CA 1
ATOM 1641 C C . PRO B 1 25 ? 0.547 -19 -9.141 1 91.06 25 PRO B C 1
ATOM 1643 O O . PRO B 1 25 ? 1.734 -19.203 -8.883 1 91.06 25 PRO B O 1
ATOM 1646 N N . ILE B 1 26 ? 0.214 -17.828 -9.594 1 85.75 26 ILE B N 1
ATOM 1647 C CA . ILE B 1 26 ? 1.171 -16.781 -9.93 1 85.75 26 ILE B CA 1
ATOM 1648 C C . ILE B 1 26 ? 1.838 -16.266 -8.664 1 85.75 26 ILE B C 1
ATOM 1650 O O . ILE B 1 26 ? 3.064 -16.141 -8.602 1 85.75 26 ILE B O 1
ATOM 1654 N N . SER B 1 27 ? 1.004 -15.984 -7.668 1 88.69 27 SER B N 1
ATOM 1655 C CA . SER B 1 27 ? 1.541 -15.484 -6.41 1 88.69 27 SER B CA 1
ATOM 1656 C C . SER B 1 27 ? 2.418 -16.531 -5.727 1 88.69 27 SER B C 1
ATOM 1658 O O . SER B 1 27 ? 3.48 -16.188 -5.191 1 88.69 27 SER B O 1
ATOM 1660 N N . LEU B 1 28 ? 2.023 -17.812 -5.789 1 90.19 28 LEU B N 1
ATOM 1661 C CA . LEU B 1 28 ? 2.762 -18.875 -5.125 1 90.19 28 LEU B CA 1
ATOM 1662 C C . LEU B 1 28 ? 4.062 -19.172 -5.859 1 90.19 28 LEU B C 1
ATOM 1664 O O . LEU B 1 28 ? 5.098 -19.406 -5.23 1 90.19 28 LEU B O 1
ATOM 1668 N N . CYS B 1 29 ? 4.062 -19.094 -7.156 1 88.19 29 CYS B N 1
ATOM 1669 C CA . CYS B 1 29 ? 5.203 -19.547 -7.941 1 88.19 29 CYS B CA 1
ATOM 1670 C C . CYS B 1 29 ? 6.176 -18.406 -8.211 1 88.19 29 CYS B C 1
ATOM 1672 O O . CYS B 1 29 ? 7.375 -18.641 -8.375 1 88.19 29 CYS B O 1
ATOM 1674 N N . ILE B 1 30 ? 5.676 -17.188 -8.281 1 86.56 30 ILE B N 1
ATOM 1675 C CA . ILE B 1 30 ? 6.551 -16.062 -8.602 1 86.56 30 ILE B CA 1
ATOM 1676 C C . ILE B 1 30 ? 6.883 -15.297 -7.324 1 86.56 30 ILE B C 1
ATOM 1678 O O . ILE B 1 30 ? 8.047 -15.234 -6.918 1 86.56 30 ILE B O 1
ATOM 1682 N N . GLY B 1 31 ? 5.809 -14.852 -6.691 1 87.5 31 GLY B N 1
ATOM 1683 C CA . GLY B 1 31 ? 6.023 -14.133 -5.445 1 87.5 31 GLY B CA 1
ATOM 1684 C C . GLY B 1 31 ? 6.66 -14.992 -4.367 1 87.5 31 GLY B C 1
ATOM 1685 O O . GLY B 1 31 ? 7.512 -14.523 -3.611 1 87.5 31 GLY B O 1
ATOM 1686 N N . GLY B 1 32 ? 6.281 -16.234 -4.344 1 92.69 32 GLY B N 1
ATOM 1687 C CA . GLY B 1 32 ? 6.824 -17.156 -3.35 1 92.69 32 GLY B CA 1
ATOM 1688 C C . GLY B 1 32 ? 8.32 -17.375 -3.488 1 92.69 32 GLY B C 1
ATOM 1689 O O . GLY B 1 32 ? 9.023 -17.516 -2.488 1 92.69 32 GLY B O 1
ATOM 1690 N N . GLN B 1 33 ? 8.805 -17.359 -4.703 1 90.69 33 GLN B N 1
ATOM 1691 C CA . GLN B 1 33 ? 10.227 -17.578 -4.953 1 90.69 33 GLN B CA 1
ATOM 1692 C C . GLN B 1 33 ? 11.07 -16.453 -4.359 1 90.69 33 GLN B C 1
ATOM 1694 O O . GLN B 1 33 ? 12.211 -16.656 -3.961 1 90.69 33 GLN B O 1
ATOM 1699 N N . VAL B 1 34 ? 10.453 -15.289 -4.25 1 90.44 34 VAL B N 1
ATOM 1700 C CA . VAL B 1 34 ? 11.195 -14.109 -3.797 1 90.44 34 VAL B CA 1
ATOM 1701 C C . VAL B 1 34 ? 11.156 -14.039 -2.271 1 90.44 34 VAL B C 1
ATOM 1703 O O . VAL B 1 34 ? 12.133 -13.625 -1.642 1 90.44 34 VAL B O 1
ATOM 1706 N N . VAL B 1 35 ? 10.078 -14.469 -1.761 1 92.62 35 VAL B N 1
ATOM 1707 C CA . VAL B 1 35 ? 9.852 -14.234 -0.339 1 92.62 35 VAL B CA 1
ATOM 1708 C C . VAL B 1 35 ? 10.258 -15.469 0.462 1 92.62 35 VAL B C 1
ATOM 1710 O O . VAL B 1 35 ? 10.82 -15.352 1.553 1 92.62 35 VAL B O 1
ATOM 1713 N N . LEU B 1 36 ? 10.008 -16.578 -0.081 1 90.88 36 LEU B N 1
ATOM 1714 C CA . LEU B 1 36 ? 10.219 -17.797 0.687 1 90.88 36 LEU B CA 1
ATOM 1715 C C . LEU B 1 36 ? 11.641 -18.312 0.517 1 90.88 36 LEU B C 1
ATOM 1717 O O . LEU B 1 36 ? 12.156 -18.359 -0.601 1 90.88 36 LEU B O 1
ATOM 1721 N N . HIS B 1 37 ? 12.305 -18.531 1.61 1 83.06 37 HIS B N 1
ATOM 1722 C CA . HIS B 1 37 ? 13.648 -19.094 1.619 1 83.06 37 HIS B CA 1
ATOM 1723 C C . HIS B 1 37 ? 13.656 -20.5 1.017 1 83.06 37 HIS B C 1
ATOM 1725 O O . HIS B 1 37 ? 12.688 -21.25 1.161 1 83.06 37 HIS B O 1
ATOM 1731 N N . PRO B 1 38 ? 14.805 -20.812 0.436 1 80.69 38 PRO B N 1
ATOM 1732 C CA . PRO B 1 38 ? 14.906 -22.125 -0.175 1 80.69 38 PRO B CA 1
ATOM 1733 C C . PRO B 1 38 ? 14.711 -23.266 0.832 1 80.69 38 PRO B C 1
ATOM 1735 O O . PRO B 1 38 ? 14.328 -24.375 0.45 1 80.69 38 PRO B O 1
ATOM 1738 N N . TRP B 1 39 ? 14.883 -22.859 2.027 1 77.94 39 TRP B N 1
ATOM 1739 C CA . TRP B 1 39 ? 14.727 -23.891 3.047 1 77.94 39 TRP B CA 1
ATOM 1740 C C . TRP B 1 39 ? 13.25 -24.172 3.316 1 77.94 39 TRP B C 1
ATOM 1742 O O . TRP B 1 39 ? 12.891 -25.25 3.807 1 77.94 39 TRP B O 1
ATOM 1752 N N . VAL B 1 40 ? 12.461 -23.219 3.033 1 76.88 40 VAL B N 1
ATOM 1753 C CA . VAL B 1 40 ? 11.031 -23.375 3.26 1 76.88 40 VAL B CA 1
ATOM 1754 C C . VAL B 1 40 ? 10.383 -24.047 2.051 1 76.88 40 VAL B C 1
ATOM 1756 O O . VAL B 1 40 ? 9.594 -24.984 2.199 1 76.88 40 VAL B O 1
ATOM 1759 N N . VAL B 1 41 ? 10.68 -23.625 0.968 1 81.12 41 VAL B N 1
ATOM 1760 C CA . VAL B 1 41 ? 10.109 -24.172 -0.261 1 81.12 41 VAL B CA 1
ATOM 1761 C C . VAL B 1 41 ? 11.203 -24.312 -1.316 1 81.12 41 VAL B C 1
ATOM 1763 O O . VAL B 1 41 ? 11.883 -23.344 -1.652 1 81.12 41 VAL B O 1
ATOM 1766 N N . ARG B 1 42 ? 11.398 -25.594 -1.704 1 83.88 42 ARG B N 1
ATOM 1767 C CA . ARG B 1 42 ? 12.305 -25.844 -2.824 1 83.88 42 ARG B CA 1
ATOM 1768 C C . ARG B 1 42 ? 11.555 -25.781 -4.152 1 83.88 42 ARG B C 1
ATOM 1770 O O . ARG B 1 42 ? 10.797 -26.703 -4.48 1 83.88 42 ARG B O 1
ATOM 1777 N N . TYR B 1 43 ? 11.812 -24.641 -4.801 1 87.25 43 TYR B N 1
ATOM 1778 C CA . TYR B 1 43 ? 11.133 -24.469 -6.078 1 87.25 43 TYR B CA 1
ATOM 1779 C C . TYR B 1 43 ? 11.844 -25.25 -7.18 1 87.25 43 TYR B C 1
ATOM 1781 O O . TYR B 1 43 ? 13.07 -25.203 -7.293 1 87.25 43 TYR B O 1
ATOM 1789 N N . PRO B 1 44 ? 11.086 -25.984 -7.941 1 88.88 44 PRO B N 1
ATOM 1790 C CA . PRO B 1 44 ? 11.68 -26.656 -9.094 1 88.88 44 PRO B CA 1
ATOM 1791 C C . PRO B 1 44 ? 12.367 -25.703 -10.055 1 88.88 44 PRO B C 1
ATOM 1793 O O . PRO B 1 44 ? 12.023 -24.516 -10.102 1 88.88 44 PRO B O 1
ATOM 1796 N N . SER B 1 45 ? 13.273 -26.281 -10.773 1 90.25 45 SER B N 1
ATOM 1797 C CA . SER B 1 45 ? 14.07 -25.484 -11.695 1 90.25 45 SER B CA 1
ATOM 1798 C C . SER B 1 45 ? 13.195 -24.844 -12.766 1 90.25 45 SER B C 1
ATOM 1800 O O . SER B 1 45 ? 13.5 -23.75 -13.25 1 90.25 45 SER B O 1
ATOM 1802 N N . ALA B 1 46 ? 12.141 -25.484 -13.117 1 90.94 46 ALA B N 1
ATOM 1803 C CA . ALA B 1 46 ? 11.258 -24.969 -14.156 1 90.94 46 ALA B CA 1
ATOM 1804 C C . ALA B 1 46 ? 10.617 -23.641 -13.727 1 90.94 46 ALA B C 1
ATOM 1806 O O . ALA B 1 46 ? 10.492 -22.719 -14.531 1 90.94 46 ALA B O 1
ATOM 1807 N N . LEU B 1 47 ? 10.219 -23.547 -12.5 1 89.56 47 LEU B N 1
ATOM 1808 C CA . LEU B 1 47 ? 9.594 -22.328 -12 1 89.56 47 LEU B CA 1
ATOM 1809 C C . LEU B 1 47 ? 10.617 -21.219 -11.852 1 89.56 47 LEU B C 1
ATOM 1811 O O . LEU B 1 47 ? 10.312 -20.047 -12.109 1 89.56 47 LEU B O 1
ATOM 1815 N N . ARG B 1 48 ? 11.773 -21.562 -11.469 1 91 48 ARG B N 1
ATOM 1816 C CA . ARG B 1 48 ? 12.844 -20.578 -11.367 1 91 48 ARG B CA 1
ATOM 1817 C C . ARG B 1 48 ? 13.203 -20.016 -12.734 1 91 48 ARG B C 1
ATOM 1819 O O . ARG B 1 48 ? 13.445 -18.812 -12.867 1 91 48 ARG B O 1
ATOM 1826 N N . ARG B 1 49 ? 13.219 -20.938 -13.656 1 89.62 49 ARG B N 1
ATOM 1827 C CA . ARG B 1 49 ? 13.5 -20.516 -15.023 1 89.62 49 ARG B CA 1
ATOM 1828 C C . ARG B 1 49 ? 12.406 -19.578 -15.547 1 89.62 49 ARG B C 1
ATOM 1830 O O . ARG B 1 49 ? 12.695 -18.625 -16.266 1 89.62 49 ARG B O 1
ATOM 1837 N N . LEU B 1 50 ? 11.172 -19.875 -15.203 1 86.38 50 LEU B N 1
ATOM 1838 C CA . LEU B 1 50 ? 10.055 -19.016 -15.609 1 86.38 50 LEU B CA 1
ATOM 1839 C C . LEU B 1 50 ? 10.227 -17.594 -15.078 1 86.38 50 LEU B C 1
ATOM 1841 O O . LEU B 1 50 ? 9.977 -16.625 -15.797 1 86.38 50 LEU B O 1
ATOM 1845 N N . LEU B 1 51 ? 10.594 -17.453 -13.836 1 87 51 LEU B N 1
ATOM 1846 C CA . LEU B 1 51 ? 10.844 -16.141 -13.25 1 87 51 LEU B CA 1
ATOM 1847 C C . LEU B 1 51 ? 12 -15.438 -13.953 1 87 51 LEU B C 1
ATOM 1849 O O . LEU B 1 51 ? 11.93 -14.242 -14.242 1 87 51 LEU B O 1
ATOM 1853 N N . GLN B 1 52 ? 13.039 -16.219 -14.312 1 88.69 52 GLN B N 1
ATOM 1854 C CA . GLN B 1 52 ? 14.188 -15.656 -15.016 1 88.69 52 GLN B CA 1
ATOM 1855 C C . GLN B 1 52 ? 13.797 -15.172 -16.406 1 88.69 52 GLN B C 1
ATOM 1857 O O . GLN B 1 52 ? 14.25 -14.117 -16.859 1 88.69 52 GLN B O 1
ATOM 1862 N N . ILE B 1 53 ? 13.008 -15.938 -17.062 1 82.88 53 ILE B N 1
ATOM 1863 C CA . ILE B 1 53 ? 12.516 -15.547 -18.375 1 82.88 53 ILE B CA 1
ATOM 1864 C C . ILE B 1 53 ? 11.719 -14.25 -18.266 1 82.88 53 ILE B C 1
ATOM 1866 O O . ILE B 1 53 ? 11.867 -13.352 -19.109 1 82.88 53 ILE B O 1
ATOM 1870 N N . HIS B 1 54 ? 10.898 -14.164 -17.219 1 79.31 54 HIS B N 1
ATOM 1871 C CA . HIS B 1 54 ? 10.117 -12.953 -16.984 1 79.31 54 HIS B CA 1
ATOM 1872 C C . HIS B 1 54 ? 11.023 -11.75 -16.766 1 79.31 54 HIS B C 1
ATOM 1874 O O . HIS B 1 54 ? 10.805 -10.68 -17.328 1 79.31 54 HIS B O 1
ATOM 1880 N N . VAL B 1 55 ? 12.031 -11.891 -15.984 1 84.81 55 VAL B N 1
ATOM 1881 C CA . VAL B 1 55 ? 12.945 -10.805 -15.633 1 84.81 55 VAL B CA 1
ATOM 1882 C C . VAL B 1 55 ? 13.695 -10.344 -16.875 1 84.81 55 VAL B C 1
ATOM 1884 O O . VAL B 1 55 ? 13.812 -9.141 -17.141 1 84.81 55 VAL B O 1
ATOM 1887 N N . GLU B 1 56 ? 14.117 -11.281 -17.641 1 83.81 56 GLU B N 1
ATOM 1888 C CA . GLU B 1 56 ? 14.914 -10.984 -18.828 1 83.81 56 GLU B CA 1
ATOM 1889 C C . GLU B 1 56 ? 14.055 -10.406 -19.938 1 83.81 56 GLU B C 1
ATOM 1891 O O . GLU B 1 56 ? 14.43 -9.414 -20.578 1 83.81 56 GLU B O 1
ATOM 1896 N N . ALA B 1 57 ? 12.93 -10.984 -20.141 1 75.06 57 ALA B N 1
ATOM 1897 C CA . ALA B 1 57 ? 12.047 -10.578 -21.234 1 75.06 57 ALA B CA 1
ATOM 1898 C C . ALA B 1 57 ? 11.508 -9.172 -21 1 75.06 57 ALA B C 1
ATOM 1900 O O . ALA B 1 57 ? 11.305 -8.414 -21.953 1 75.06 57 ALA B O 1
ATOM 1901 N N . ASN B 1 58 ? 11.359 -8.805 -19.703 1 74.44 58 ASN B N 1
ATOM 1902 C CA . ASN B 1 58 ? 10.719 -7.531 -19.391 1 74.44 58 ASN B CA 1
ATOM 1903 C C . ASN B 1 58 ? 11.703 -6.535 -18.781 1 74.44 58 ASN B C 1
ATOM 1905 O O . ASN B 1 58 ? 11.352 -5.383 -18.531 1 74.44 58 ASN B O 1
ATOM 1909 N N . GLY B 1 59 ? 12.961 -6.93 -18.609 1 77.75 59 GLY B N 1
ATOM 1910 C CA . GLY B 1 59 ? 13.906 -6.035 -17.953 1 77.75 59 GLY B CA 1
ATOM 1911 C C . GLY B 1 59 ? 13.477 -5.633 -16.562 1 77.75 59 GLY B C 1
ATOM 1912 O O . GLY B 1 59 ? 13.562 -4.461 -16.188 1 77.75 59 GLY B O 1
ATOM 1913 N N . ASP B 1 60 ? 12.859 -6.523 -15.875 1 80.56 60 ASP B N 1
ATOM 1914 C CA . ASP B 1 60 ? 12.328 -6.281 -14.539 1 80.56 60 ASP B CA 1
ATOM 1915 C C . ASP B 1 60 ? 13.453 -6.23 -13.5 1 80.56 60 ASP B C 1
ATOM 1917 O O . ASP B 1 60 ? 13.742 -7.23 -12.844 1 80.56 60 ASP B O 1
ATOM 1921 N N . PHE B 1 61 ? 13.945 -4.977 -13.344 1 86.38 61 PHE B N 1
ATOM 1922 C CA . PHE B 1 61 ? 15.086 -4.801 -12.453 1 86.38 61 PHE B CA 1
ATOM 1923 C C . PHE B 1 61 ? 14.672 -5.004 -11 1 86.38 61 PHE B C 1
ATOM 1925 O O . PHE B 1 61 ? 15.492 -5.398 -10.172 1 86.38 61 PHE B O 1
ATOM 1932 N N . LEU B 1 62 ? 13.422 -4.832 -10.719 1 88.56 62 LEU B N 1
ATOM 1933 C CA . LEU B 1 62 ? 12.945 -4.992 -9.352 1 88.56 62 LEU B CA 1
ATOM 1934 C C . LEU B 1 62 ? 12.969 -6.461 -8.938 1 88.56 62 LEU B C 1
ATOM 1936 O O . LEU B 1 62 ? 13.398 -6.789 -7.828 1 88.56 62 LEU B O 1
ATOM 1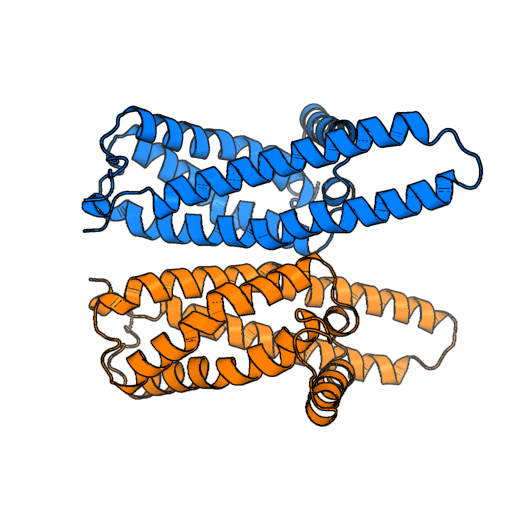940 N N . MET B 1 63 ? 12.539 -7.332 -9.867 1 88.31 63 MET B N 1
ATOM 1941 C CA . MET B 1 63 ? 12.469 -8.75 -9.547 1 88.31 63 MET B CA 1
ATOM 1942 C C . MET B 1 63 ? 13.836 -9.414 -9.695 1 88.31 63 MET B C 1
ATOM 1944 O O . MET B 1 63 ? 14.078 -10.492 -9.148 1 88.31 63 MET B O 1
ATOM 1948 N N . ALA B 1 64 ? 14.703 -8.742 -10.484 1 87.56 64 ALA B N 1
ATOM 1949 C CA . ALA B 1 64 ? 16.062 -9.25 -10.594 1 87.56 64 ALA B CA 1
ATOM 1950 C C . ALA B 1 64 ? 16.797 -9.156 -9.25 1 87.56 64 ALA B C 1
ATOM 1952 O O . ALA B 1 64 ? 17.547 -10.062 -8.891 1 87.56 64 ALA B O 1
ATOM 1953 N N . SER B 1 65 ? 16.578 -8.102 -8.539 1 90.56 65 SER B N 1
ATOM 1954 C CA . SER B 1 65 ? 17.094 -7.871 -7.191 1 90.56 65 SER B CA 1
ATOM 1955 C C . SER B 1 65 ? 16.078 -7.148 -6.32 1 90.56 65 SER B C 1
ATOM 1957 O O . SER B 1 65 ? 16.188 -5.941 -6.094 1 90.56 65 SER B O 1
ATOM 1959 N N . PRO B 1 66 ? 15.172 -7.914 -5.773 1 92.88 66 PRO B N 1
ATOM 1960 C CA . PRO B 1 66 ? 14.055 -7.297 -5.047 1 92.88 66 PRO B CA 1
ATOM 1961 C C . PRO B 1 66 ? 14.508 -6.59 -3.771 1 92.88 66 PRO B C 1
ATOM 1963 O O . PRO B 1 66 ? 15.047 -7.227 -2.863 1 92.88 66 PRO B O 1
ATOM 1966 N N . PRO B 1 67 ? 14.258 -5.312 -3.77 1 94.31 67 PRO B N 1
ATOM 1967 C CA . PRO B 1 67 ? 14.578 -4.586 -2.539 1 94.31 67 PRO B CA 1
ATOM 1968 C C . PRO B 1 67 ? 13.633 -4.93 -1.388 1 94.31 67 PRO B C 1
ATOM 1970 O O . PRO B 1 67 ? 12.609 -5.582 -1.598 1 94.31 67 PRO B O 1
ATOM 1973 N N . SER B 1 68 ? 14.016 -4.5 -0.229 1 94.44 68 SER B N 1
ATOM 1974 C CA . SER B 1 68 ? 13.273 -4.875 0.971 1 94.44 68 SER B CA 1
ATOM 1975 C C . SER B 1 68 ? 11.828 -4.402 0.9 1 94.44 68 SER B C 1
ATOM 1977 O O . SER B 1 68 ? 10.914 -5.102 1.349 1 94.44 68 SER B O 1
ATOM 1979 N N . TRP B 1 69 ? 11.664 -3.201 0.384 1 94.94 69 TRP B N 1
ATOM 1980 C CA . TRP B 1 69 ? 10.312 -2.672 0.308 1 94.94 69 TRP B CA 1
ATOM 1981 C C . TRP B 1 69 ? 9.445 -3.525 -0.611 1 94.94 69 TRP B C 1
ATOM 1983 O O . TRP B 1 69 ? 8.273 -3.783 -0.311 1 94.94 69 TRP B O 1
ATOM 1993 N N . LEU B 1 70 ? 9.938 -4.016 -1.711 1 95.88 70 LEU B N 1
ATOM 1994 C CA . LEU B 1 70 ? 9.188 -4.875 -2.623 1 95.88 70 LEU B CA 1
ATOM 1995 C C . LEU B 1 70 ? 8.969 -6.254 -2.014 1 95.88 70 LEU B C 1
ATOM 1997 O O . LEU B 1 70 ? 7.875 -6.816 -2.121 1 95.88 70 LEU B O 1
ATOM 2001 N N . ARG B 1 71 ? 9.977 -6.75 -1.393 1 95.38 71 ARG B N 1
ATOM 2002 C CA . ARG B 1 71 ? 9.852 -8.047 -0.735 1 95.38 71 ARG B CA 1
ATOM 2003 C C . ARG B 1 71 ? 8.734 -8.031 0.299 1 95.38 71 ARG B C 1
ATOM 2005 O O . ARG B 1 71 ? 8.023 -9.023 0.468 1 95.38 71 ARG B O 1
ATOM 2012 N N . SER B 1 72 ? 8.672 -6.934 0.963 1 95.25 72 SER B N 1
ATOM 2013 C CA . SER B 1 72 ? 7.625 -6.832 1.979 1 95.25 72 SER B CA 1
ATOM 2014 C C . SER B 1 72 ? 6.238 -6.816 1.348 1 95.25 72 SER B C 1
ATOM 2016 O O . SER B 1 72 ? 5.285 -7.359 1.915 1 95.25 72 SER B O 1
ATOM 2018 N N . LEU B 1 73 ? 6.078 -6.23 0.219 1 95.38 73 LEU B N 1
ATOM 2019 C CA . LEU B 1 73 ? 4.793 -6.219 -0.472 1 95.38 73 LEU B CA 1
ATOM 2020 C C . LEU B 1 73 ? 4.457 -7.602 -1.017 1 95.38 73 LEU B C 1
ATOM 2022 O O . LEU B 1 73 ? 3.295 -8.008 -1.011 1 95.38 73 LEU B O 1
ATOM 2026 N N . LEU B 1 74 ? 5.516 -8.266 -1.477 1 95.12 74 LEU B N 1
ATOM 2027 C CA . LEU B 1 74 ? 5.305 -9.633 -1.925 1 95.12 74 LEU B CA 1
ATOM 2028 C C . LEU B 1 74 ? 4.949 -10.539 -0.752 1 95.12 74 LEU B C 1
ATOM 2030 O O . LEU B 1 74 ? 4.129 -11.453 -0.894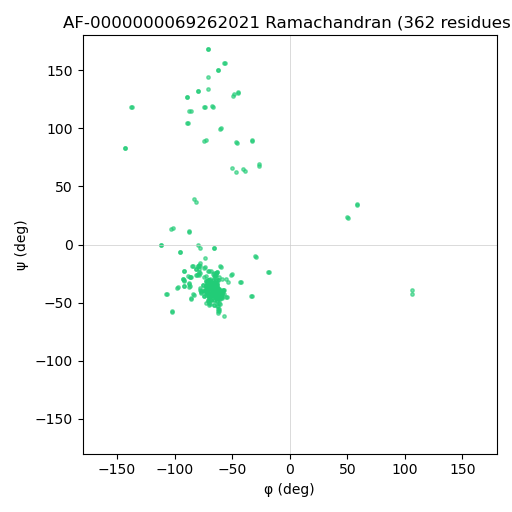 1 95.12 74 LEU B O 1
ATOM 2034 N N . ALA B 1 75 ? 5.543 -10.312 0.376 1 95.94 75 ALA B N 1
ATOM 2035 C CA . ALA B 1 75 ? 5.176 -11.047 1.583 1 95.94 75 ALA B CA 1
ATOM 2036 C C . ALA B 1 75 ? 3.723 -10.789 1.964 1 95.94 75 ALA B C 1
ATOM 2038 O O . ALA B 1 75 ? 3.006 -11.703 2.373 1 95.94 75 ALA B O 1
ATOM 2039 N N . ALA B 1 76 ? 3.312 -9.555 1.8 1 94.06 76 ALA B N 1
ATOM 2040 C CA . ALA B 1 76 ? 1.917 -9.219 2.07 1 94.06 76 ALA B CA 1
ATOM 2041 C C . ALA B 1 76 ? 0.98 -9.93 1.1 1 94.06 76 ALA B C 1
ATOM 2043 O O . ALA B 1 76 ? -0.132 -10.312 1.47 1 94.06 76 ALA B O 1
ATOM 2044 N N . GLU B 1 77 ? 1.41 -10.055 -0.123 1 93.19 77 GLU B N 1
ATOM 2045 C CA . GLU B 1 77 ? 0.628 -10.82 -1.095 1 93.19 77 GLU B CA 1
ATOM 2046 C C . GLU B 1 77 ? 0.438 -12.266 -0.642 1 93.19 77 GLU B C 1
ATOM 2048 O O . GLU B 1 77 ? -0.677 -12.789 -0.673 1 93.19 77 GLU B O 1
ATOM 2053 N N . LEU B 1 78 ? 1.475 -12.844 -0.18 1 94.38 78 LEU B N 1
ATOM 2054 C CA . LEU B 1 78 ? 1.425 -14.242 0.227 1 94.38 78 LEU B CA 1
ATOM 2055 C C . LEU B 1 78 ? 0.631 -14.406 1.518 1 94.38 78 LEU B C 1
ATOM 2057 O O . LEU B 1 78 ? -0.095 -15.391 1.685 1 94.38 78 LEU B O 1
ATOM 2061 N N . LEU B 1 79 ? 0.666 -13.445 2.398 1 94.69 79 LEU B N 1
ATOM 2062 C CA . LEU B 1 79 ? 0.08 -13.578 3.729 1 94.69 79 LEU B CA 1
ATOM 2063 C C . LEU B 1 79 ? -1.367 -13.094 3.734 1 94.69 79 LEU B C 1
ATOM 2065 O O . LEU B 1 79 ? -2.213 -13.672 4.426 1 94.69 79 LEU B O 1
ATOM 2069 N N . LEU B 1 80 ? -1.628 -12.039 2.941 1 92.75 80 LEU B N 1
ATOM 2070 C CA . LEU B 1 80 ? -2.943 -11.414 3.012 1 92.75 80 LEU B CA 1
ATOM 2071 C C . LEU B 1 80 ? -3.771 -11.742 1.774 1 92.75 80 LEU B C 1
ATOM 2073 O O . LEU B 1 80 ? -4.938 -12.117 1.885 1 92.75 80 LEU B O 1
ATOM 2077 N N . GLN B 1 81 ? -3.164 -11.688 0.638 1 91.56 81 GLN B N 1
ATOM 2078 C CA . GLN B 1 81 ? -3.918 -11.844 -0.602 1 91.56 81 GLN B CA 1
ATOM 2079 C C . GLN B 1 81 ? -4.133 -13.32 -0.933 1 91.56 81 GLN B C 1
ATOM 2081 O O . GLN B 1 81 ? -5.242 -13.727 -1.279 1 91.56 81 GLN B O 1
ATOM 2086 N N . LEU B 1 82 ? -3.158 -14.07 -0.779 1 94.38 82 LEU B N 1
ATOM 2087 C CA . LEU B 1 82 ? -3.217 -15.461 -1.216 1 94.38 82 LEU B CA 1
ATOM 2088 C C . LEU B 1 82 ? -4.305 -16.219 -0.462 1 94.38 82 LEU B C 1
ATOM 2090 O O . LEU B 1 82 ? -5.094 -16.953 -1.069 1 94.38 82 LEU B O 1
ATOM 2094 N N . PRO B 1 83 ? -4.488 -16.109 0.866 1 95.25 83 PRO B N 1
ATOM 2095 C CA . PRO B 1 83 ? -5.578 -16.797 1.559 1 95.25 83 PRO B CA 1
ATOM 2096 C C . PRO B 1 83 ? -6.957 -16.312 1.106 1 95.25 83 PRO B C 1
ATOM 2098 O O . PRO B 1 83 ? -7.934 -17.062 1.204 1 95.25 83 PRO B O 1
ATOM 2101 N N . PHE B 1 84 ? -7.02 -15.156 0.627 1 92.56 84 PHE B N 1
ATOM 2102 C CA . PHE B 1 84 ? -8.289 -14.586 0.2 1 92.56 84 PHE B CA 1
ATOM 2103 C C . PHE B 1 84 ? -8.672 -15.086 -1.188 1 92.56 84 PHE B C 1
ATOM 2105 O O . PHE B 1 84 ? -9.852 -15.203 -1.509 1 92.56 84 PHE B O 1
ATOM 2112 N N . PHE B 1 85 ? -7.707 -15.453 -1.997 1 92.19 85 PHE B N 1
ATOM 2113 C CA . PHE B 1 85 ? -7.938 -15.789 -3.396 1 92.19 85 PHE B CA 1
ATOM 2114 C C . PHE B 1 85 ? -8.883 -16.984 -3.52 1 92.19 85 PHE B C 1
ATOM 2116 O O . PHE B 1 85 ? -9.852 -16.922 -4.277 1 92.19 85 PHE B O 1
ATOM 2123 N N . PRO B 1 86 ? -8.688 -18.109 -2.74 1 94.56 86 PRO B N 1
ATOM 2124 C CA . PRO B 1 86 ? -9.602 -19.25 -2.895 1 94.56 86 PRO B CA 1
ATOM 2125 C C . PRO B 1 86 ? -11.023 -18.922 -2.43 1 94.56 86 PRO B C 1
ATOM 2127 O O . PRO B 1 86 ? -11.992 -19.422 -3.008 1 94.56 86 PRO B O 1
ATOM 2130 N N . PHE B 1 87 ? -11.109 -18.094 -1.442 1 90.38 87 PHE B N 1
ATOM 2131 C CA . PHE B 1 87 ? -12.422 -17.703 -0.945 1 90.38 87 PHE B CA 1
ATOM 2132 C C . PHE B 1 87 ? -13.156 -16.844 -1.974 1 90.38 87 PHE B C 1
ATOM 2134 O O . PHE B 1 87 ? -14.344 -17.062 -2.238 1 90.38 87 PHE B O 1
ATOM 2141 N N . ALA B 1 88 ? -12.445 -15.953 -2.531 1 87.25 88 ALA B N 1
ATOM 2142 C CA . ALA B 1 88 ? -13.055 -15.086 -3.531 1 87.25 88 ALA B CA 1
ATOM 2143 C C . ALA B 1 88 ? -13.398 -15.859 -4.801 1 87.25 88 ALA B C 1
ATOM 2145 O O . ALA B 1 88 ? -14.484 -15.688 -5.363 1 87.25 88 ALA B O 1
ATOM 2146 N N . ALA B 1 89 ? -12.516 -16.703 -5.223 1 88.88 89 ALA B N 1
ATOM 2147 C CA . ALA B 1 89 ? -12.766 -17.5 -6.414 1 88.88 89 ALA B CA 1
ATOM 2148 C C . ALA B 1 89 ? -14 -18.375 -6.23 1 88.88 89 ALA B C 1
ATOM 2150 O O . ALA B 1 89 ? -14.852 -18.469 -7.125 1 88.88 89 ALA B O 1
ATOM 2151 N N . ALA B 1 90 ? -14.125 -18.969 -5.059 1 89.81 90 ALA B N 1
ATOM 2152 C CA . ALA B 1 90 ? -15.273 -19.844 -4.773 1 89.81 90 ALA B CA 1
ATOM 2153 C C . ALA B 1 90 ? -16.562 -19.031 -4.754 1 89.81 90 ALA B C 1
ATOM 2155 O O . ALA B 1 90 ? -17.594 -19.5 -5.25 1 89.81 90 ALA B O 1
ATOM 2156 N N . ALA B 1 91 ? -16.453 -17.859 -4.195 1 84.38 91 ALA B N 1
ATOM 2157 C CA . ALA B 1 91 ? -17.641 -17.016 -4.102 1 84.38 91 ALA B CA 1
ATOM 2158 C C . ALA B 1 91 ? -18.125 -16.594 -5.488 1 84.38 91 ALA B C 1
ATOM 2160 O O . ALA B 1 91 ? -19.344 -16.578 -5.75 1 84.38 91 ALA B O 1
ATOM 2161 N N . PHE B 1 92 ? -17.25 -16.297 -6.352 1 82.31 92 PHE B N 1
ATOM 2162 C CA . PHE B 1 92 ? -17.625 -15.852 -7.688 1 82.31 92 PHE B CA 1
ATOM 2163 C C . PHE B 1 92 ? -18 -17.031 -8.562 1 82.31 92 PHE B C 1
ATOM 2165 O O . PHE B 1 92 ? -18.828 -16.906 -9.477 1 82.31 92 PHE B O 1
ATOM 2172 N N . TRP B 1 93 ? -17.453 -18.188 -8.227 1 84 93 TRP B N 1
ATOM 2173 C CA . TRP B 1 93 ? -17.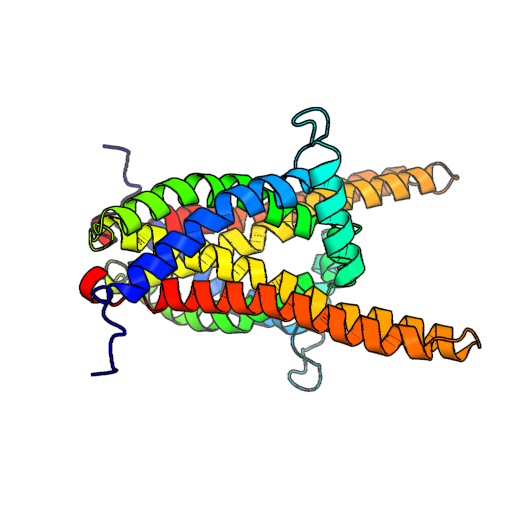797 -19.391 -8.953 1 84 93 TRP B CA 1
ATOM 2174 C C . TRP B 1 93 ? -19.234 -19.828 -8.609 1 84 93 TRP B C 1
ATOM 2176 O O . TRP B 1 93 ? -20 -20.219 -9.5 1 84 93 TRP B O 1
ATOM 2186 N N . ARG B 1 94 ? -19.609 -19.672 -7.344 1 81.12 94 ARG B N 1
ATOM 2187 C CA . ARG B 1 94 ? -20.906 -20.141 -6.871 1 81.12 94 ARG B CA 1
ATOM 2188 C C . ARG B 1 94 ? -21.984 -19.078 -7.086 1 81.12 94 ARG B C 1
ATOM 2190 O O . ARG B 1 94 ? -23.141 -19.266 -6.715 1 81.12 94 ARG B O 1
ATOM 2197 N N . ALA B 1 95 ? -21.578 -18.109 -7.832 1 63.81 95 ALA B N 1
ATOM 2198 C CA . ALA B 1 95 ? -22.516 -17.016 -8.109 1 63.81 95 ALA B CA 1
ATOM 2199 C C . ALA B 1 95 ? -23.141 -16.5 -6.824 1 63.81 95 ALA B C 1
ATOM 2201 O O . ALA B 1 95 ? -24.344 -16.203 -6.789 1 63.81 95 ALA B O 1
ATOM 2202 N N . SER B 1 96 ? -22.5 -16.703 -5.887 1 58.94 96 SER B N 1
ATOM 2203 C CA . SER B 1 96 ? -23.016 -16.188 -4.621 1 58.94 96 SER B CA 1
ATOM 2204 C C . SER B 1 96 ? -22.281 -14.922 -4.195 1 58.94 96 SER B C 1
ATOM 2206 O O . SER B 1 96 ? -22.172 -14.641 -3 1 58.94 96 SER B O 1
ATOM 2208 N N . PRO B 1 97 ? -21.531 -14.375 -5.18 1 53.38 97 PRO B N 1
ATOM 2209 C CA . PRO B 1 97 ? -20.719 -13.242 -4.727 1 53.38 97 PRO B CA 1
ATOM 2210 C C . PRO B 1 97 ? -21.547 -12.07 -4.234 1 53.38 97 PRO B C 1
ATOM 2212 O O . PRO B 1 97 ? -21.062 -11.234 -3.467 1 53.38 97 PRO B O 1
ATOM 2215 N N . ALA B 1 98 ? -22.859 -12.188 -4.863 1 50 98 ALA B N 1
ATOM 2216 C CA . ALA B 1 98 ? -23.781 -11.094 -4.59 1 50 98 ALA B CA 1
ATOM 2217 C C . ALA B 1 98 ? -24.172 -11.062 -3.111 1 50 98 ALA B C 1
ATOM 2219 O O . ALA B 1 98 ? -24.875 -10.148 -2.668 1 50 98 ALA B O 1
ATOM 2220 N N . ASP B 1 99 ? -23.594 -12.086 -2.518 1 56.59 99 ASP B N 1
ATOM 2221 C CA . ASP B 1 99 ? -23.953 -11.992 -1.104 1 56.59 99 ASP B CA 1
ATOM 2222 C C . ASP B 1 99 ? -23.172 -10.875 -0.417 1 56.59 99 ASP B C 1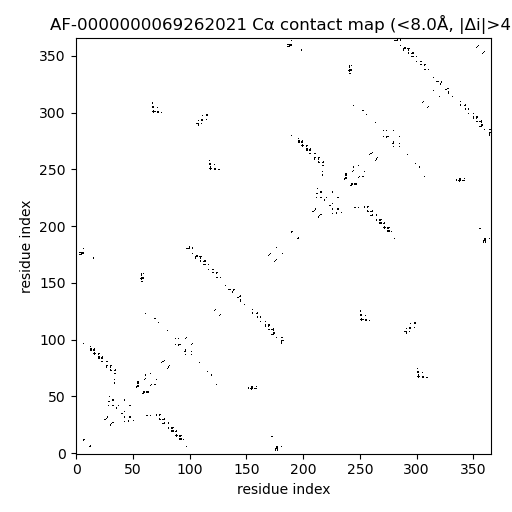
ATOM 2224 O O . ASP B 1 99 ? -22 -10.641 -0.732 1 56.59 99 ASP B O 1
ATOM 2228 N N . ASN B 1 100 ? -23.844 -9.867 0.115 1 61 100 ASN B N 1
ATOM 2229 C CA . ASN B 1 100 ? -23.422 -8.711 0.886 1 61 100 ASN B CA 1
ATOM 2230 C C . ASN B 1 100 ? -22.156 -9.016 1.702 1 61 100 ASN B C 1
ATOM 2232 O O . ASN B 1 100 ? -21.375 -8.117 1.985 1 61 100 ASN B O 1
ATOM 2236 N N . ALA B 1 101 ? -21.844 -10.422 1.703 1 70.38 101 ALA B N 1
ATOM 2237 C CA . ALA B 1 101 ? -20.766 -10.773 2.615 1 70.38 101 ALA B CA 1
ATOM 2238 C C . ALA B 1 101 ? -19.406 -10.562 1.956 1 70.38 101 ALA B C 1
ATOM 2240 O O . ALA B 1 101 ? -18.391 -10.398 2.645 1 70.38 101 ALA B O 1
ATOM 2241 N N . MET B 1 102 ? -19.438 -10.492 0.605 1 76.75 102 MET B N 1
ATOM 2242 C CA . MET B 1 102 ? -18.156 -10.391 -0.083 1 76.75 102 MET B CA 1
ATOM 2243 C C . MET B 1 102 ? -17.812 -8.93 -0.375 1 76.75 102 MET B C 1
ATOM 2245 O O . MET B 1 102 ? -16.672 -8.617 -0.721 1 76.75 102 MET B O 1
ATOM 2249 N N . ARG B 1 103 ? -18.688 -8.109 -0.117 1 77.5 103 ARG B N 1
ATOM 2250 C CA . ARG B 1 103 ? -18.469 -6.711 -0.477 1 77.5 103 ARG B CA 1
ATOM 2251 C C . ARG B 1 103 ? -17.328 -6.105 0.327 1 77.5 103 ARG B C 1
ATOM 2253 O O . ARG B 1 103 ? -16.391 -5.539 -0.243 1 77.5 103 ARG B O 1
ATOM 2260 N N . LEU B 1 104 ? -17.406 -6.25 1.6 1 80.62 104 LEU B N 1
ATOM 2261 C CA . LEU B 1 104 ? -16.406 -5.625 2.467 1 80.62 104 LEU B CA 1
ATOM 2262 C C . LEU B 1 104 ? -15.039 -6.246 2.246 1 80.62 104 LEU B C 1
ATOM 2264 O O . LEU B 1 104 ? -14.055 -5.531 2.033 1 80.62 104 LEU B O 1
ATOM 2268 N N . PRO B 1 105 ? -14.945 -7.566 2.143 1 83.75 105 PRO B N 1
ATOM 2269 C CA . PRO B 1 105 ? -13.633 -8.156 1.875 1 83.75 105 PRO B CA 1
ATOM 2270 C C . PRO B 1 105 ? -13.07 -7.75 0.514 1 83.75 105 PRO B C 1
ATOM 2272 O O . PRO B 1 105 ? -11.859 -7.566 0.371 1 83.75 105 PRO B O 1
ATOM 2275 N N . CYS B 1 106 ? -13.93 -7.535 -0.335 1 81.62 106 CYS B N 1
ATOM 2276 C CA . CYS B 1 106 ? -13.469 -7.156 -1.666 1 81.62 106 CYS B CA 1
ATOM 2277 C C . CYS B 1 106 ? -12.984 -5.711 -1.686 1 81.62 106 CYS B C 1
ATOM 2279 O O . CYS B 1 106 ? -12.039 -5.379 -2.398 1 81.62 106 CYS B O 1
ATOM 2281 N N . ILE B 1 107 ? -13.602 -4.895 -0.94 1 82.88 107 ILE B N 1
ATOM 2282 C CA . ILE B 1 107 ? -13.172 -3.502 -0.847 1 82.88 107 ILE B CA 1
ATOM 2283 C C . ILE B 1 107 ? -11.82 -3.422 -0.144 1 82.88 107 ILE B C 1
ATOM 2285 O O . ILE B 1 107 ? -10.93 -2.691 -0.583 1 82.88 107 ILE B O 1
ATOM 2289 N N . ILE B 1 108 ? -11.68 -4.199 0.907 1 85.25 108 ILE B N 1
ATOM 2290 C CA . ILE B 1 108 ? -10.414 -4.246 1.631 1 85.25 108 ILE B CA 1
ATOM 2291 C C . ILE B 1 108 ? -9.312 -4.766 0.711 1 85.25 108 ILE B C 1
ATOM 2293 O O . ILE B 1 108 ? -8.234 -4.168 0.614 1 85.25 108 ILE B O 1
ATOM 2297 N N . TYR B 1 109 ? -9.648 -5.785 0.033 1 87.06 109 TYR B N 1
ATOM 2298 C CA . TYR B 1 109 ? -8.695 -6.387 -0.896 1 87.06 109 TYR B CA 1
ATOM 2299 C C . TYR B 1 109 ? -8.328 -5.41 -2.008 1 87.06 109 TYR B C 1
ATOM 2301 O O . TYR B 1 109 ? -7.145 -5.211 -2.299 1 87.06 109 TYR B O 1
ATOM 2309 N N . GLY B 1 110 ? -9.367 -4.852 -2.57 1 86.06 110 GLY B N 1
ATOM 2310 C CA . GLY B 1 110 ? -9.125 -3.918 -3.658 1 86.06 110 GLY B CA 1
ATOM 2311 C C . GLY B 1 110 ? -8.289 -2.721 -3.24 1 86.06 110 GLY B C 1
ATOM 2312 O O . GLY B 1 110 ? -7.387 -2.305 -3.965 1 86.06 110 GLY B O 1
ATOM 2313 N N . THR B 1 111 ? -8.562 -2.16 -2.094 1 88.25 111 THR B N 1
ATOM 2314 C CA . THR B 1 111 ? -7.805 -1.032 -1.565 1 88.25 111 THR B CA 1
ATOM 2315 C C . THR B 1 111 ? -6.352 -1.428 -1.316 1 88.25 111 THR B C 1
ATOM 2317 O O . THR B 1 111 ? -5.434 -0.691 -1.679 1 88.25 111 THR B O 1
ATOM 2320 N N . HIS B 1 112 ? -6.191 -2.592 -0.779 1 89.06 112 HIS B N 1
ATOM 2321 C CA . HIS B 1 112 ? -4.859 -3.117 -0.502 1 89.06 112 HIS B CA 1
ATOM 2322 C C . HIS B 1 112 ? -4.051 -3.279 -1.786 1 89.06 112 HIS B C 1
ATOM 2324 O O . HIS B 1 112 ? -2.918 -2.803 -1.876 1 89.06 112 HIS B O 1
ATOM 2330 N N . VAL B 1 113 ? -4.621 -3.824 -2.76 1 89.81 113 VAL B N 1
ATOM 2331 C CA . VAL B 1 113 ? -3.912 -4.141 -3.994 1 89.81 113 VAL B CA 1
ATOM 2332 C C . VAL B 1 113 ? -3.57 -2.85 -4.738 1 89.81 113 VAL B C 1
ATOM 2334 O O . VAL B 1 113 ? -2.445 -2.68 -5.215 1 89.81 113 VAL B O 1
ATOM 2337 N N . VAL B 1 114 ? -4.566 -1.971 -4.809 1 87.88 114 VAL B N 1
ATOM 2338 C CA . VAL B 1 114 ? -4.305 -0.718 -5.512 1 87.88 114 VAL B CA 1
ATOM 2339 C C . VAL B 1 114 ? -3.186 0.043 -4.809 1 87.88 114 VAL B C 1
ATOM 2341 O O . VAL B 1 114 ? -2.316 0.625 -5.461 1 87.88 114 VAL B O 1
ATOM 2344 N N . THR B 1 115 ? -3.176 0.002 -3.535 1 91.56 115 THR B N 1
ATOM 2345 C CA . THR B 1 115 ? -2.148 0.698 -2.77 1 91.56 115 THR B CA 1
ATOM 2346 C C . THR B 1 115 ? -0.778 0.07 -3.008 1 91.56 115 THR B C 1
ATOM 2348 O O . THR B 1 115 ? 0.223 0.778 -3.135 1 91.56 115 THR B O 1
ATOM 2351 N N . THR B 1 116 ? -0.677 -1.238 -3.078 1 92.62 116 THR B N 1
ATOM 2352 C CA . THR B 1 116 ? 0.6 -1.908 -3.299 1 92.62 116 THR B CA 1
ATOM 2353 C C . THR B 1 116 ? 1.158 -1.564 -4.676 1 92.62 116 THR B C 1
ATOM 2355 O O . THR B 1 116 ? 2.375 -1.549 -4.871 1 92.62 116 THR B O 1
ATOM 2358 N N . GLN B 1 117 ? 0.31 -1.252 -5.594 1 89.56 117 GLN B N 1
ATOM 2359 C CA . GLN B 1 117 ? 0.764 -1.004 -6.961 1 89.56 117 GLN B CA 1
ATOM 2360 C C . GLN B 1 117 ? 1.342 0.401 -7.102 1 89.56 117 GLN B C 1
ATOM 2362 O O . GLN B 1 117 ? 2.121 0.669 -8.016 1 89.56 117 GLN B O 1
ATOM 2367 N N . ILE B 1 118 ? 1.036 1.246 -6.191 1 90.81 118 ILE B N 1
ATOM 2368 C CA . ILE B 1 118 ? 1.465 2.637 -6.297 1 90.81 118 ILE B CA 1
ATOM 2369 C C . ILE B 1 118 ? 2.99 2.709 -6.293 1 90.81 118 ILE B C 1
ATOM 2371 O O . ILE B 1 118 ? 3.6 3.191 -7.25 1 90.81 118 ILE B O 1
ATOM 2375 N N . PRO B 1 119 ? 3.674 2.168 -5.301 1 94.44 119 PRO B N 1
ATOM 2376 C CA . PRO B 1 119 ? 5.133 2.266 -5.312 1 94.44 119 PRO B CA 1
ATOM 2377 C C . PRO B 1 119 ? 5.773 1.386 -6.383 1 94.44 119 PRO B C 1
ATOM 2379 O O . PRO B 1 119 ? 6.836 1.726 -6.914 1 94.44 119 PRO B O 1
ATOM 2382 N N . ILE B 1 120 ? 5.195 0.317 -6.703 1 90 120 ILE B N 1
ATOM 2383 C CA . ILE B 1 120 ? 5.746 -0.58 -7.711 1 90 120 ILE B CA 1
ATOM 2384 C C . ILE B 1 120 ? 5.738 0.11 -9.07 1 90 120 ILE B C 1
ATOM 2386 O O . ILE B 1 120 ? 6.758 0.14 -9.766 1 90 120 ILE B O 1
ATOM 2390 N N . LEU B 1 121 ? 4.609 0.708 -9.422 1 87.44 121 LEU B N 1
ATOM 2391 C CA . LEU B 1 121 ? 4.5 1.391 -10.711 1 87.44 121 LEU B CA 1
ATOM 2392 C C . LEU B 1 121 ? 5.414 2.611 -10.75 1 87.44 121 LEU B C 1
ATOM 2394 O O . LEU B 1 121 ? 6.035 2.887 -11.781 1 87.44 121 LEU B O 1
ATOM 2398 N N . ALA B 1 122 ? 5.488 3.262 -9.672 1 90.12 122 ALA B N 1
ATOM 2399 C CA . ALA B 1 122 ? 6.359 4.434 -9.617 1 90.12 122 ALA B CA 1
ATOM 2400 C C . ALA B 1 122 ? 7.816 4.043 -9.82 1 90.12 122 ALA B C 1
ATOM 2402 O O . ALA B 1 122 ? 8.547 4.703 -10.57 1 90.12 122 ALA B O 1
ATOM 2403 N N . ALA B 1 123 ? 8.234 3.033 -9.164 1 90.69 123 ALA B N 1
ATOM 2404 C CA . ALA B 1 123 ? 9.617 2.574 -9.312 1 90.69 123 ALA B CA 1
ATOM 2405 C C . ALA B 1 123 ? 9.898 2.129 -10.742 1 90.69 123 ALA B C 1
ATOM 2407 O O . ALA B 1 123 ? 10.961 2.428 -11.289 1 90.69 123 ALA B O 1
ATOM 2408 N N . ILE B 1 124 ? 9.023 1.494 -11.344 1 84.44 124 ILE B N 1
ATOM 2409 C CA . ILE B 1 124 ? 9.203 0.987 -12.703 1 84.44 124 ILE B CA 1
ATOM 2410 C C . ILE B 1 124 ? 9.289 2.154 -13.68 1 84.44 124 ILE B C 1
ATOM 2412 O O . ILE B 1 124 ? 10.156 2.174 -14.555 1 84.44 124 ILE B O 1
ATOM 2416 N N . VAL B 1 125 ? 8.438 3.119 -13.531 1 82.81 125 VAL B N 1
ATOM 2417 C CA . VAL B 1 125 ? 8.344 4.227 -14.484 1 82.81 125 VAL B CA 1
ATOM 2418 C C . VAL B 1 125 ? 9.5 5.199 -14.25 1 82.81 125 VAL B C 1
ATOM 2420 O O . VAL B 1 125 ? 10.148 5.645 -15.203 1 82.81 125 VAL B O 1
ATOM 2423 N N . LEU B 1 126 ? 9.828 5.457 -13.023 1 85.62 126 LEU B N 1
ATOM 2424 C CA . LEU B 1 126 ? 10.758 6.535 -12.711 1 85.62 126 LEU B CA 1
ATOM 2425 C C . LEU B 1 126 ? 12.188 6.012 -12.641 1 85.62 126 LEU B C 1
ATOM 2427 O O . LEU B 1 126 ? 13.141 6.754 -12.898 1 85.62 126 LEU B O 1
ATOM 2431 N N . ASP B 1 127 ? 12.32 4.812 -12.25 1 84.38 127 ASP B N 1
ATOM 2432 C CA . ASP B 1 127 ? 13.68 4.305 -12.086 1 84.38 127 ASP B CA 1
ATOM 2433 C C . ASP B 1 127 ? 14.164 3.635 -13.375 1 84.38 127 ASP B C 1
ATOM 2435 O O . ASP B 1 127 ? 15.367 3.398 -13.539 1 84.38 127 ASP B O 1
ATOM 2439 N N . THR B 1 128 ? 13.336 3.207 -14.18 1 71.12 128 THR B N 1
ATOM 2440 C CA . THR B 1 128 ? 13.742 2.713 -15.492 1 71.12 128 THR B CA 1
ATOM 2441 C C . THR B 1 128 ? 14.336 3.84 -16.344 1 71.12 128 THR B C 1
ATOM 2443 O O . THR B 1 128 ? 15.32 3.641 -17.047 1 71.12 128 THR B O 1
ATOM 2446 N N . GLU B 1 129 ? 13.797 4.891 -16.234 1 61.38 129 GLU B N 1
ATOM 2447 C CA . GLU B 1 129 ? 14.312 6.039 -16.969 1 61.38 129 GLU B CA 1
ATOM 2448 C C . GLU B 1 129 ? 15.719 6.41 -16.5 1 61.38 129 GLU B C 1
ATOM 2450 O O . GLU B 1 129 ? 16.562 6.82 -17.312 1 61.38 129 GLU B O 1
ATOM 2455 N N . HIS B 1 130 ? 15.891 6.188 -15.266 1 56.31 130 HIS B N 1
ATOM 2456 C CA . HIS B 1 130 ? 17.203 6.523 -14.734 1 56.31 130 HIS B CA 1
ATOM 2457 C C . HIS B 1 130 ? 18.25 5.504 -15.172 1 56.31 130 HIS B C 1
ATOM 2459 O O . HIS B 1 130 ? 19.391 5.867 -15.461 1 56.31 130 HIS B O 1
ATOM 2465 N N . VAL B 1 131 ? 17.781 4.316 -15.156 1 54.28 131 VAL B N 1
ATOM 2466 C CA . VAL B 1 131 ? 18.703 3.275 -15.602 1 54.28 131 VAL B CA 1
ATOM 2467 C C . VAL B 1 131 ? 19 3.447 -17.094 1 54.28 131 VAL B C 1
ATOM 2469 O O . VAL B 1 131 ? 20.156 3.322 -17.516 1 54.28 131 VAL B O 1
ATOM 2472 N N . LYS B 1 132 ? 17.984 3.846 -17.719 1 53.81 132 LYS B N 1
ATOM 2473 C CA . LYS B 1 132 ? 18.188 4.082 -19.156 1 53.81 132 LYS B CA 1
ATOM 2474 C C . LYS B 1 132 ? 19.094 5.281 -19.391 1 53.81 132 LYS B C 1
ATOM 2476 O O . LYS B 1 132 ? 19.969 5.246 -20.266 1 53.81 132 LYS B O 1
ATOM 2481 N N . SER B 1 133 ? 18.75 6.246 -18.594 1 50.81 133 SER B N 1
ATOM 2482 C CA . SER B 1 133 ? 19.547 7.453 -18.781 1 50.81 133 SER B CA 1
ATOM 2483 C C . SER B 1 133 ? 21 7.207 -18.422 1 50.81 133 SER B C 1
ATOM 2485 O O . SER B 1 133 ? 21.906 7.68 -19.125 1 50.81 133 SER B O 1
ATOM 2487 N N . GLU B 1 134 ? 21.125 6.402 -17.469 1 50.22 134 GLU B N 1
ATOM 2488 C CA . GLU B 1 134 ? 22.5 6.113 -17.078 1 50.22 134 GLU B CA 1
ATOM 2489 C C . GLU B 1 134 ? 23.172 5.203 -18.109 1 50.22 134 GLU B C 1
ATOM 2491 O O . GLU B 1 134 ? 24.375 5.363 -18.391 1 50.22 134 GLU B O 1
ATOM 2496 N N . SER B 1 135 ? 22.344 4.289 -18.531 1 49.31 135 SER B N 1
ATOM 2497 C CA . SER B 1 135 ? 22.875 3.428 -19.594 1 49.31 135 SER B CA 1
ATOM 2498 C C . SER B 1 135 ? 23.156 4.223 -20.859 1 49.31 135 SER B C 1
ATOM 2500 O O . SER B 1 135 ? 24.141 3.947 -21.562 1 49.31 135 SER B O 1
ATOM 2502 N N . HIS B 1 136 ? 22.234 5.051 -21.141 1 47.88 136 HIS B N 1
ATOM 2503 C CA . HIS B 1 136 ? 22.5 5.949 -22.25 1 47.88 136 HIS B CA 1
ATOM 2504 C C . HIS B 1 136 ? 23.766 6.766 -22.016 1 47.88 136 HIS B C 1
ATOM 2506 O O . HIS B 1 136 ? 24.547 7 -22.953 1 47.88 136 HIS B O 1
ATOM 2512 N N . ARG B 1 137 ? 23.844 7.199 -20.828 1 43.5 137 ARG B N 1
ATOM 2513 C CA . ARG B 1 137 ? 25.062 7.934 -20.531 1 43.5 137 ARG B CA 1
ATOM 2514 C C . ARG B 1 137 ? 26.297 7.043 -20.688 1 43.5 137 ARG B C 1
ATOM 2516 O O . ARG B 1 137 ? 27.312 7.465 -21.234 1 43.5 137 ARG B O 1
ATOM 2523 N N . TRP B 1 138 ? 26.031 5.902 -20.266 1 42.09 138 TRP B N 1
ATOM 2524 C CA . TRP B 1 138 ? 27.141 4.953 -20.422 1 42.09 138 TRP B CA 1
ATOM 2525 C C . TRP B 1 138 ? 27.328 4.586 -21.891 1 42.09 138 TRP B C 1
ATOM 2527 O O . TRP B 1 138 ? 28.453 4.367 -22.344 1 42.09 138 TRP B O 1
ATOM 2537 N N . LYS B 1 139 ? 26.234 4.5 -22.609 1 43.44 139 LYS B N 1
ATOM 2538 C CA . LYS B 1 139 ? 26.391 4.277 -24.047 1 43.44 139 LYS B CA 1
ATOM 2539 C C . LYS B 1 139 ? 27.031 5.484 -24.734 1 43.44 139 LYS B C 1
ATOM 2541 O O . LYS B 1 139 ? 27.703 5.344 -25.75 1 43.44 139 LYS B O 1
ATOM 2546 N N . LEU B 1 140 ? 26.781 6.645 -24.328 1 40.12 140 LEU B N 1
ATOM 2547 C CA . LEU B 1 140 ? 27.547 7.734 -24.922 1 40.12 140 LEU B CA 1
ATOM 2548 C C . LEU B 1 140 ? 29.047 7.469 -24.812 1 40.12 140 LEU B C 1
ATOM 2550 O O . LEU B 1 140 ? 29.828 7.961 -25.625 1 40.12 140 LEU B O 1
ATOM 2554 N N . PHE B 1 141 ? 29.484 6.816 -23.797 1 43.59 141 PHE B N 1
ATOM 2555 C CA . PHE B 1 141 ? 30.906 6.527 -23.75 1 43.59 141 PHE B CA 1
ATOM 2556 C C . PHE B 1 141 ? 31.25 5.316 -24.594 1 43.59 141 PHE B C 1
ATOM 2558 O O . PHE B 1 141 ? 32.375 4.824 -24.578 1 43.59 141 PHE B O 1
ATOM 2565 N N . GLY B 1 142 ? 30.625 4.91 -25.922 1 39.12 142 GLY B N 1
ATOM 2566 C CA . GLY B 1 142 ? 30.969 4.082 -27.062 1 39.12 142 GLY B CA 1
ATOM 2567 C C . GLY B 1 142 ? 30.203 2.773 -27.109 1 39.12 142 GLY B C 1
ATOM 2568 O O . GLY B 1 142 ? 30.406 1.958 -28 1 39.12 142 GLY B O 1
ATOM 2569 N N . CYS B 1 143 ? 29.906 2.039 -26.094 1 35.56 143 CYS B N 1
ATOM 2570 C CA . CYS B 1 143 ? 29.453 0.684 -26.391 1 35.56 143 CYS B CA 1
ATOM 2571 C C . CYS B 1 143 ? 28.062 0.695 -27.016 1 35.56 143 CYS B C 1
ATOM 2573 O O . CYS B 1 143 ? 27.219 1.525 -26.672 1 35.56 143 CYS B O 1
ATOM 2575 N N . ASP B 1 144 ? 27.719 -0.079 -28.172 1 34.62 144 ASP B N 1
ATOM 2576 C CA . ASP B 1 144 ? 26.625 -0.265 -29.109 1 34.62 144 ASP B CA 1
ATOM 2577 C C . ASP B 1 144 ? 25.281 -0.393 -28.391 1 34.62 144 ASP B C 1
ATOM 2579 O O . ASP B 1 144 ? 24.953 -1.465 -27.891 1 34.62 144 ASP B O 1
ATOM 2583 N N . ALA B 1 145 ? 24.844 0.493 -27.734 1 36.03 145 ALA B N 1
ATOM 2584 C CA . ALA B 1 145 ? 23.703 0.685 -26.844 1 36.03 145 ALA B CA 1
ATOM 2585 C C . ALA B 1 145 ? 22.406 0.787 -27.641 1 36.03 145 ALA B C 1
ATOM 2587 O O . ALA B 1 145 ? 21.344 1.078 -27.078 1 36.03 145 ALA B O 1
ATOM 2588 N N . ALA B 1 146 ? 22.391 0.932 -28.938 1 36.22 146 ALA B N 1
ATOM 2589 C CA . ALA B 1 146 ? 21.188 1.2 -29.703 1 36.22 146 ALA B CA 1
ATOM 2590 C C . ALA B 1 146 ? 20.141 0.111 -29.469 1 36.22 146 ALA B C 1
ATOM 2592 O O . ALA B 1 146 ? 18.953 0.404 -29.328 1 36.22 146 ALA B O 1
ATOM 2593 N N . ASN B 1 147 ? 20.438 -1.125 -29.812 1 36.94 147 ASN B N 1
ATOM 2594 C CA . ASN B 1 147 ? 19.516 -2.252 -29.797 1 36.94 147 ASN B CA 1
ATOM 2595 C C . ASN B 1 147 ? 18.938 -2.482 -28.406 1 36.94 147 ASN B C 1
ATOM 2597 O O . ASN B 1 147 ? 17.812 -2.996 -28.266 1 36.94 147 ASN B O 1
ATOM 2601 N N . GLU B 1 148 ? 19.797 -2.102 -27.359 1 40.59 148 GLU B N 1
ATOM 2602 C CA . GLU B 1 148 ? 19.328 -2.416 -26.016 1 40.59 148 GLU B CA 1
ATOM 2603 C C . GLU B 1 148 ? 18.266 -1.43 -25.547 1 40.59 148 GLU B C 1
ATOM 2605 O O . GLU B 1 148 ? 17.484 -1.729 -24.641 1 40.59 148 GLU B O 1
ATOM 2610 N N . ARG B 1 149 ? 18.234 -0.306 -26.297 1 41.44 149 ARG B N 1
ATOM 2611 C CA . ARG B 1 149 ? 17.25 0.703 -25.938 1 41.44 149 ARG B CA 1
ATOM 2612 C C . ARG B 1 149 ? 15.844 0.249 -26.312 1 41.44 149 ARG B C 1
ATOM 2614 O O . ARG B 1 149 ? 14.898 0.451 -25.547 1 41.44 149 ARG B O 1
ATOM 2621 N N . GLY B 1 150 ? 15.695 -0.185 -27.562 1 41.44 150 GLY B N 1
ATOM 2622 C CA . GLY B 1 150 ? 14.391 -0.645 -28.016 1 41.44 150 GLY B CA 1
ATOM 2623 C C . GLY B 1 150 ? 13.805 -1.732 -27.141 1 41.44 150 GLY B C 1
ATOM 2624 O O . GLY B 1 150 ? 12.602 -1.764 -26.891 1 41.44 150 GLY B O 1
ATOM 2625 N N . HIS B 1 151 ? 14.633 -2.648 -26.828 1 41.88 151 HIS B N 1
ATOM 2626 C CA . HIS B 1 151 ? 14.18 -3.789 -26.047 1 41.88 151 HIS B CA 1
ATOM 2627 C C . HIS B 1 151 ? 13.789 -3.363 -24.641 1 41.88 151 HIS B C 1
ATOM 2629 O O . HIS B 1 151 ? 12.797 -3.846 -24.078 1 41.88 151 HIS B O 1
ATOM 2635 N N . LYS B 1 152 ? 14.547 -2.391 -24.156 1 44 152 LYS B N 1
ATOM 2636 C CA . LYS B 1 152 ? 14.32 -1.93 -22.797 1 44 152 LYS B CA 1
ATOM 2637 C C . LYS B 1 152 ? 13.031 -1.113 -22.688 1 44 152 LYS B C 1
ATOM 2639 O O . LYS B 1 152 ? 12.266 -1.27 -21.75 1 44 152 LYS B O 1
ATOM 2644 N N . ALA B 1 153 ? 12.883 -0.297 -23.641 1 47.91 153 ALA B N 1
ATOM 2645 C CA . ALA B 1 153 ? 11.633 0.456 -23.688 1 47.91 153 ALA B CA 1
ATOM 2646 C C . ALA B 1 153 ? 10.438 -0.481 -23.781 1 47.91 153 ALA B C 1
ATOM 2648 O O . ALA B 1 153 ? 9.398 -0.24 -23.156 1 47.91 153 ALA B O 1
ATOM 2649 N N . ARG B 1 154 ? 10.5 -1.472 -24.562 1 45.66 154 ARG B N 1
ATOM 2650 C CA . ARG B 1 154 ? 9.422 -2.439 -24.703 1 45.66 154 ARG B CA 1
ATOM 2651 C C . ARG B 1 154 ? 9.188 -3.197 -23.406 1 45.66 154 ARG B C 1
ATOM 2653 O O . ARG B 1 154 ? 8.047 -3.49 -23.047 1 45.66 154 ARG B O 1
ATOM 2660 N N . CYS B 1 155 ? 10.234 -3.473 -22.688 1 45.22 155 CYS B N 1
ATOM 2661 C CA . CYS B 1 155 ? 10.156 -4.242 -21.453 1 45.22 155 CYS B CA 1
ATOM 2662 C C . CYS B 1 155 ? 9.508 -3.424 -20.344 1 45.22 155 CYS B C 1
ATOM 2664 O O . CYS B 1 155 ? 8.711 -3.949 -19.562 1 45.22 155 CYS B O 1
ATOM 2666 N N . CYS B 1 156 ? 9.844 -2.146 -20.391 1 50.34 156 CYS B N 1
ATOM 2667 C CA . CYS B 1 156 ? 9.203 -1.284 -19.406 1 50.34 156 CYS B CA 1
ATOM 2668 C C . CYS B 1 156 ? 7.699 -1.185 -19.672 1 50.34 156 CYS B C 1
ATOM 2670 O O . CYS B 1 156 ? 6.902 -1.157 -18.734 1 50.34 156 CYS B O 1
ATOM 2672 N N . LYS B 1 157 ? 7.414 -1.404 -20.875 1 50.53 157 LYS B N 1
ATOM 2673 C CA . LYS B 1 157 ? 6.012 -1.243 -21.25 1 50.53 157 LYS B CA 1
ATOM 2674 C C . LYS B 1 157 ? 5.18 -2.443 -20.812 1 50.53 157 LYS B C 1
ATOM 2676 O O . LYS B 1 157 ? 4.059 -2.283 -20.328 1 50.53 157 LYS B O 1
ATOM 2681 N N . VAL B 1 158 ? 5.77 -3.623 -20.922 1 46.84 158 VAL B N 1
ATOM 2682 C CA . VAL B 1 158 ? 5.008 -4.82 -20.578 1 46.84 158 VAL B CA 1
ATOM 2683 C C . VAL B 1 158 ? 4.773 -4.875 -19.078 1 46.84 158 VAL B C 1
ATOM 2685 O O . VAL B 1 158 ? 3.695 -5.266 -18.625 1 46.84 158 VAL B O 1
ATOM 2688 N N . GLN B 1 159 ? 5.672 -4.426 -18.297 1 53.34 159 GLN B N 1
ATOM 2689 C CA . GLN B 1 159 ? 5.531 -4.465 -16.844 1 53.34 159 GLN B CA 1
ATOM 2690 C C . GLN B 1 159 ? 4.457 -3.488 -16.375 1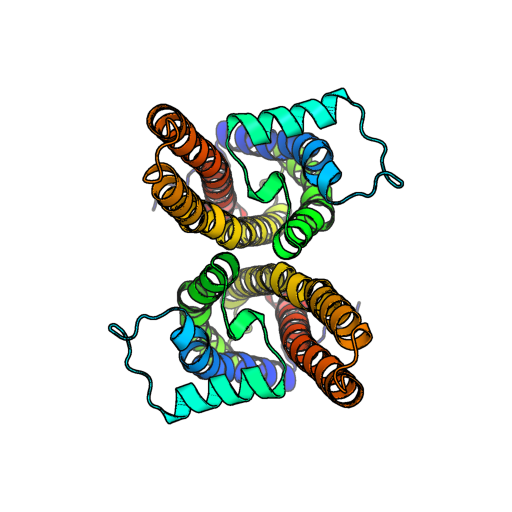 53.34 159 GLN B C 1
ATOM 2692 O O . GLN B 1 159 ? 3.648 -3.82 -15.5 1 53.34 159 GLN B O 1
ATOM 2697 N N . ILE B 1 160 ? 4.516 -2.479 -17.125 1 55.25 160 ILE B N 1
ATOM 2698 C CA . ILE B 1 160 ? 3.527 -1.456 -16.797 1 55.25 160 ILE B CA 1
ATOM 2699 C C . ILE B 1 160 ? 2.129 -1.953 -17.156 1 55.25 160 ILE B C 1
ATOM 2701 O O . ILE B 1 160 ? 1.17 -1.716 -16.422 1 55.25 160 ILE B O 1
ATOM 2705 N N . ARG B 1 161 ? 2.18 -2.76 -18.172 1 52.66 161 ARG B N 1
ATOM 2706 C CA . ARG B 1 161 ? 0.872 -3.25 -18.594 1 52.66 161 ARG B CA 1
ATOM 2707 C C . ARG B 1 161 ? 0.299 -4.227 -17.562 1 52.66 161 ARG B C 1
ATOM 2709 O O . ARG B 1 161 ? -0.894 -4.18 -17.266 1 52.66 161 ARG B O 1
ATOM 2716 N N . PHE B 1 162 ? 1.147 -5.066 -17.078 1 54.69 162 PHE B N 1
ATOM 2717 C CA . PHE B 1 162 ? 0.635 -6.031 -16.109 1 54.69 162 PHE B CA 1
ATOM 2718 C C . PHE B 1 162 ? 0.205 -5.336 -14.82 1 54.69 162 PHE B C 1
ATOM 2720 O O . PHE B 1 162 ? -0.833 -5.672 -14.242 1 54.69 162 PHE B O 1
ATOM 2727 N N . VAL B 1 163 ? 1.011 -4.391 -14.508 1 58.53 163 VAL B N 1
ATOM 2728 C CA . VAL B 1 163 ? 0.679 -3.676 -13.281 1 58.53 163 VAL B CA 1
ATOM 2729 C C . VAL B 1 163 ? -0.588 -2.85 -13.492 1 58.53 163 VAL B C 1
ATOM 2731 O O . VAL B 1 163 ? -1.467 -2.818 -12.625 1 58.53 163 VAL B O 1
ATOM 2734 N N . VAL B 1 164 ? -0.633 -2.326 -14.672 1 57.03 164 VAL B N 1
ATOM 2735 C CA . VAL B 1 164 ? -1.787 -1.48 -14.961 1 57.03 164 VAL B CA 1
ATOM 2736 C C . VAL B 1 164 ? -3.045 -2.342 -15.062 1 57.03 164 VAL B C 1
ATOM 2738 O O . VAL B 1 164 ? -4.098 -1.982 -14.531 1 57.03 164 VAL B O 1
ATOM 2741 N N . VAL B 1 165 ? -2.859 -3.422 -15.773 1 55.06 165 VAL B N 1
ATOM 2742 C CA . VAL B 1 165 ? -4.012 -4.309 -15.906 1 55.06 165 VAL B CA 1
ATOM 2743 C C . VAL B 1 165 ? -4.457 -4.793 -14.531 1 55.06 165 VAL B C 1
ATOM 2745 O O . VAL B 1 165 ? -5.656 -4.836 -14.242 1 55.06 165 VAL B O 1
ATOM 2748 N N . ALA B 1 166 ? -3.484 -5.098 -13.727 1 56.09 166 ALA B N 1
ATOM 2749 C CA . ALA B 1 166 ? -3.828 -5.543 -12.383 1 56.09 166 ALA B CA 1
ATOM 2750 C C . ALA B 1 166 ? -4.523 -4.434 -11.602 1 56.09 166 ALA B C 1
ATOM 2752 O O . ALA B 1 166 ? -5.512 -4.68 -10.906 1 56.09 166 ALA B O 1
ATOM 2753 N N . VAL B 1 167 ? -4.016 -3.271 -11.82 1 60.53 167 VAL B N 1
ATOM 2754 C CA . VAL B 1 167 ? -4.594 -2.143 -11.102 1 60.53 167 VAL B CA 1
ATOM 2755 C C . VAL B 1 167 ? -6 -1.859 -11.625 1 60.53 167 VAL B C 1
ATOM 2757 O O . VAL B 1 167 ? -6.926 -1.624 -10.844 1 60.53 167 VAL B O 1
ATOM 2760 N N . VAL B 1 168 ? -6.113 -1.817 -12.945 1 55.72 168 VAL B N 1
ATOM 2761 C CA . VAL B 1 168 ? -7.426 -1.567 -13.531 1 55.72 168 VAL B CA 1
ATOM 2762 C C . VAL B 1 168 ? -8.406 -2.654 -13.094 1 55.72 168 VAL B C 1
ATOM 2764 O O . VAL B 1 168 ? -9.555 -2.363 -12.75 1 55.72 168 VAL B O 1
ATOM 2767 N N . PHE B 1 169 ? -7.945 -3.77 -13.094 1 55.25 169 PHE B N 1
ATOM 2768 C CA . PHE B 1 169 ? -8.797 -4.871 -12.664 1 55.25 169 PHE B CA 1
ATOM 2769 C C . PHE B 1 169 ? -9.219 -4.699 -11.211 1 55.25 169 PHE B C 1
ATOM 2771 O O . PHE B 1 169 ? -10.391 -4.879 -10.867 1 55.25 169 PHE B O 1
ATOM 2778 N N . VAL B 1 170 ? -8.289 -4.348 -10.438 1 56.12 170 VAL B N 1
ATOM 2779 C CA . VAL B 1 170 ? -8.609 -4.172 -9.023 1 56.12 170 VAL B CA 1
ATOM 2780 C C . VAL B 1 170 ? -9.609 -3.033 -8.859 1 56.12 170 VAL B C 1
ATOM 2782 O O . VAL B 1 170 ? -10.562 -3.141 -8.086 1 56.12 170 VAL B O 1
ATOM 2785 N N . VAL B 1 171 ? -9.328 -2.002 -9.656 1 55.41 171 VAL B N 1
ATOM 2786 C CA . VAL B 1 171 ? -10.219 -0.852 -9.57 1 55.41 171 VAL B CA 1
ATOM 2787 C C . VAL B 1 171 ? -11.617 -1.243 -10.047 1 55.41 171 VAL B C 1
ATOM 2789 O O . VAL B 1 171 ? -12.617 -0.87 -9.43 1 55.41 171 VAL B O 1
ATOM 2792 N N . ILE B 1 172 ? -11.602 -1.915 -11.094 1 52.12 172 ILE B N 1
ATOM 2793 C CA . ILE B 1 172 ? -12.883 -2.359 -11.633 1 52.12 172 ILE B CA 1
ATOM 2794 C C . ILE B 1 172 ? -13.586 -3.262 -10.617 1 52.12 172 ILE B C 1
ATOM 2796 O O . ILE B 1 172 ? -14.789 -3.139 -10.398 1 52.12 172 ILE B O 1
ATOM 2800 N N . VAL B 1 173 ? -12.828 -4.008 -10.047 1 50.91 173 VAL B N 1
ATOM 2801 C CA . VAL B 1 173 ? -13.391 -4.965 -9.102 1 50.91 173 VAL B CA 1
ATOM 2802 C C . VAL B 1 173 ? -13.883 -4.234 -7.859 1 50.91 173 VAL B C 1
ATOM 2804 O O . VAL B 1 173 ? -14.969 -4.527 -7.348 1 50.91 173 VAL B O 1
ATOM 2807 N N . VAL B 1 174 ? -13.039 -3.408 -7.379 1 50.28 174 VAL B N 1
ATOM 2808 C CA . VAL B 1 174 ? -13.391 -2.707 -6.148 1 50.28 174 VAL B CA 1
ATOM 2809 C C . VAL B 1 174 ? -14.508 -1.707 -6.426 1 50.28 174 VAL B C 1
ATOM 2811 O O . VAL B 1 174 ? -15.445 -1.576 -5.629 1 50.28 174 VAL B O 1
ATOM 2814 N N . PHE B 1 175 ? -14.219 -0.953 -7.406 1 47.97 175 PHE B N 1
ATOM 2815 C CA . PHE B 1 175 ? -15.18 0.118 -7.648 1 47.97 175 PHE B CA 1
ATOM 2816 C C . PHE B 1 175 ? -16.312 -0.364 -8.539 1 47.97 175 PHE B C 1
ATOM 2818 O O . PHE B 1 175 ? -17.375 0.259 -8.594 1 47.97 175 PHE B O 1
ATOM 2825 N N . GLY B 1 176 ? -15.992 -1.217 -9.242 1 46.53 176 GLY B N 1
ATOM 2826 C CA . GLY B 1 176 ? -17.062 -1.704 -10.094 1 46.53 176 GLY B CA 1
ATOM 2827 C C . GLY B 1 176 ? -18.031 -2.627 -9.375 1 46.53 176 GLY B C 1
ATOM 2828 O O . GLY B 1 176 ? -18.969 -3.135 -9.977 1 46.53 176 GLY B O 1
ATOM 2829 N N . VAL B 1 177 ? -17.609 -3.141 -8.281 1 43 177 VAL B N 1
ATOM 2830 C CA . VAL B 1 177 ? -18.656 -3.945 -7.641 1 43 177 VAL B CA 1
ATOM 2831 C C . VAL B 1 177 ? -19.859 -3.076 -7.328 1 43 177 VAL B C 1
ATOM 2833 O O . VAL B 1 177 ? -19.75 -2.061 -6.637 1 43 177 VAL B O 1
ATOM 2836 N N . PRO B 1 178 ? -20.859 -3.059 -8.031 1 39.59 178 PRO B N 1
ATOM 2837 C CA . PRO B 1 178 ? -22.078 -2.26 -7.953 1 39.59 178 PRO B CA 1
ATOM 2838 C C . PRO B 1 178 ? -22.641 -2.172 -6.535 1 39.59 178 PRO B C 1
ATOM 2840 O O . PRO B 1 178 ? -22.422 -3.08 -5.727 1 39.59 178 PRO B O 1
ATOM 2843 N N . ASN B 1 179 ? -22.969 -0.926 -6.027 1 40.03 179 ASN B N 1
ATOM 2844 C CA . ASN B 1 179 ? -23.734 -0.605 -4.832 1 40.03 179 ASN B CA 1
ATOM 2845 C C . ASN B 1 179 ? -24.812 -1.649 -4.562 1 40.03 179 ASN B C 1
ATOM 2847 O O . ASN B 1 179 ? -25.25 -1.823 -3.42 1 40.03 179 ASN B O 1
ATOM 2851 N N . SER B 1 180 ? -25.594 -2.152 -5.477 1 34.56 180 SER B N 1
ATOM 2852 C CA . SER B 1 180 ? -26.625 -3.152 -5.188 1 34.56 180 SER B CA 1
ATOM 2853 C C . SER B 1 180 ? -26.047 -4.316 -4.387 1 34.56 180 SER B C 1
ATOM 2855 O O . SER B 1 180 ? -26.797 -5.086 -3.781 1 34.56 180 SER B O 1
ATOM 2857 N N . LEU B 1 181 ? -24.844 -4.578 -4.457 1 31.53 181 LEU B N 1
ATOM 2858 C CA . LEU B 1 181 ? -24.25 -5.48 -3.48 1 31.53 181 LEU B CA 1
ATOM 2859 C C . LEU B 1 181 ? -23.781 -4.719 -2.246 1 31.53 181 LEU B C 1
ATOM 2861 O O . LEU B 1 181 ? -23.469 -5.32 -1.218 1 31.53 181 LEU B O 1
ATOM 2865 N N . LEU B 1 182 ? -23.438 -3.52 -2.264 1 31.14 182 LEU B N 1
ATOM 2866 C CA . LEU B 1 182 ? -23.156 -2.746 -1.062 1 31.14 182 LEU B CA 1
ATOM 2867 C C . LEU B 1 182 ? -24.422 -2.135 -0.491 1 31.14 182 LEU B C 1
ATOM 2869 O O . LEU B 1 182 ? -24.422 -1.608 0.625 1 31.14 182 LEU B O 1
ATOM 2873 N N . LEU B 1 183 ? -25.391 -1.7 -1.168 1 26.66 183 LEU B N 1
ATOM 2874 C CA . LEU B 1 183 ? -26.672 -1.301 -0.58 1 26.66 183 LEU B CA 1
ATOM 2875 C C . LEU B 1 183 ? -27.5 -2.521 -0.215 1 26.66 183 LEU B C 1
ATOM 2877 O O . LEU B 1 183 ? -27.609 -3.463 -1.005 1 26.66 183 LEU B O 1
#

Secondary structure (DSSP, 8-state):
------TT-HHHHHHHHHHHHHHHHHIIIIIHHHHS-TTT----HHHHHHHHHHHHHHT-HHHHS--HHHHHHHHHIIIIIHHHHHHHHHHHHTT-TTSGGGHHHHHHHHHHHHHHHHHHHHHHHHHHHHHHHHHHHHHHTTS--HHHHHHHHHHHHHHHHHHHHHHHHHHHHHHSS-TTTT-/------TT-HHHHHHHHHHHHHHHHHIIIIIHHHHS-TTT----HHHHHHHHHHHHHHT-HHHHS--HHHHHHHHHIIIIIHHHHHHHHHHHHTT-TTSGGGHHHHHHHHHHHHHHHHHHHHHHHHHHHHHHHHHHHHHHTTS--HHHHHHHHHHHHHHHHHHHHHHHHHHHHHHSS-TTTT-

InterPro domains:
  IPR033118 EXPERA domain [PF05241] (47-142)
  IPR033118 EXPERA domain [PS51751] (12-170)
  IPR051987 Sigma-2 receptor-like [PTHR31204] (14-172)

Solvent-accessible surface area (backbone atoms only — not comparable to full-atom values): 19054 Å² total; per-residue (Å²): 128,76,84,60,64,52,74,77,37,68,66,55,33,50,49,49,20,51,51,29,53,54,45,45,60,47,46,56,56,50,38,33,64,74,56,45,49,65,86,78,47,76,73,55,68,67,53,54,47,50,51,49,50,50,27,64,68,28,62,34,63,55,77,71,58,59,46,54,35,53,41,38,50,38,42,44,39,60,68,58,47,46,70,43,23,63,55,52,20,49,29,29,67,66,67,49,43,65,39,59,76,45,41,61,57,39,39,46,48,24,32,33,52,48,49,59,44,43,27,54,52,35,33,54,63,60,48,46,50,47,50,45,48,47,46,45,53,50,25,70,75,69,54,91,45,68,73,57,46,59,54,42,56,52,9,51,47,54,52,46,43,53,52,44,50,52,38,48,49,33,45,44,53,38,68,41,50,34,52,77,32,69,94,127,77,86,60,65,53,73,77,36,68,67,54,31,51,49,49,20,51,51,30,53,53,45,45,60,48,46,54,55,52,40,32,61,75,56,45,49,66,85,78,50,78,76,54,69,68,52,54,48,50,51,48,49,50,28,62,67,27,60,34,62,55,76,70,58,60,46,54,34,54,42,37,50,38,42,43,38,60,69,57,46,47,71,44,24,63,56,50,18,50,30,29,68,66,67,49,44,70,40,58,76,44,43,60,59,42,39,45,47,25,32,33,53,48,50,60,44,44,27,52,53,34,33,53,62,60,48,44,51,48,50,46,48,47,46,48,54,51,26,69,74,67,55,90,46,66,73,58,46,60,52,44,55,52,8,51,46,52,54,47,44,54,51,44,49,51,39,51,48,31,45,45,52,39,66,40,50,32,53,79,36,69,97

pLDDT: mean 71.66, std 21.04, range [19.36, 95.94]

Nearest PDB structures (foldseek):
  4dyl-assembly1_A-2  TM=2.200E-01  e=4.272E+00  Homo sapiens
  8x2t-assembly1_A-2  TM=2.196E-01  e=7.630E+00  Homo sapiens
  5c1f-assembly1_B  TM=3.543E-01  e=1.440E+00  Schizosaccharomyces pombe 972h-
  5i7d-assembly1_A  TM=2.361E-01  e=3.239E+00  Homo sapiens

Radius of gyration: 22.79 Å; Cα contacts (8 Å, |Δi|>4): 354; chains: 2; bounding box: 68×55×54 Å

Organism: Polarella glacialis (NCBI:txid89957)

Foldseek 3Di:
DPPQPPLPPLVLLVVQLVVLVVVLCVLCLQLVVLQPDCVRPPHDPVSVVVNVCLCVQQVVPCSVPPDPLLNVLSVCCVVPVNVCSVVRSVCSVVVVCLALVVLVVLLVVLVSLLVSLVVVLVCLVPVLVVVLVVVVVVVVVPDPSVVVVVSNVVSSVVVNVVSVVSNVSSCCRNVSPGCSSVD/DPDQPPLPPLVLLVVQLVVLVVVQCVLCLQLVVLQPDCVRPPHDPVSVVVNVCLCVQQVVPCSVPPDPLRNVLSVCCVVPVNVVSVVRSVCSVVSNCLALVVLVVLLVVLVSLLVSLVVVLVCLVPVLVVVVVVVVVVCVVPDPCVVVVVSNVVSSVVVNVVSVVSNVSSCCRNVSPGCSSVD

Sequence (366 aa):
MAPALSGDTPWFRWLMFGYFASHIPISLCIGGQVVLHPWVVRYPSALRRLLQIHVEANGDFLMASPPSWLRSLLAAELLLQLPFFPFAAAAFWRASPADNAMRLPCIIYGTHVVTTQIPILAAIVLDTEHVKSESHRWKLFGCDAANERGHKARCCKVQIRFVVVAVVFVVIVVFGVPNSLLLMAPALSGDTPWFRWLMFGYFASHIPISLCIGGQVVLHPWVVRYPSALRRLLQIHVEANGDFLMASPPSWLRSLLAAELLLQLPFFPFAAAAFWRASPADNAMRLPCIIYGTHVVTTQIPILAAIVLDTEHVKSESHRWKLFGCDAANERGHKARCCKVQIRFVVVAVVFVVIVVFGVPNSLLL